Protein AF-A0A382CPE8-F1 (afdb_monomer)

pLDDT: mean 85.04, std 15.39, range [32.62, 98.0]

Foldseek 3Di:
DPDDPPDPDPDLDDPQLQVLLVVLLPDPDPVVNVVSCVPRHVSSLLVLLVCLCVVVVLDLDPDDVNVVSVVLSVVCVVCSNVDDVVVDTPSVVSSVVSNVVSVVRSVVSVVVVVVVVVVVVVVVVVDPVVVVVVVVVVVLVVQLLVLLLLLCVAEVCLLDVDPLLSQLSVQLSVCSVCVVVDPDPPPVVSVVSSCVSRVDDPVSNVVSVVSSVVVVVVQVVVCVVPVHGDSHHPSDDDD

Sequence (239 aa):
MPVKRKKKSRIYFGKKTEDAIIRYNNCDKIHIKNRIYEEHIDAAFNKLAENLIHTFKFYYFDVPLTDVKHEVVAFLLVNMHKYIPEKGKAFSYFSIVGKNWLILHNNNNYKKMKTHTAVDVLDFERSVQSEAAAKEVKEYYGDFVEQLVEFWDNNLNNYFKRKKDLKVAYSVLELFKRRGTLENFNKKALYILVREMTGSNTQHITRVVNQMKEQYFLLVDEYKEGGTIDTSNTGSIFA

Solvent-accessible surface area (backbone atoms only — not comparable to full-atom values): 13845 Å² total; per-residue (Å²): 130,87,79,79,76,78,78,79,77,88,68,70,69,48,70,70,32,43,54,34,51,53,51,37,66,74,44,88,53,63,75,58,33,53,50,43,35,68,77,45,35,46,71,30,41,52,52,48,33,50,48,53,35,63,76,71,61,65,72,43,60,101,61,59,70,71,56,55,32,50,51,46,35,51,54,50,59,76,52,48,75,74,65,55,74,90,81,47,58,55,66,62,52,54,52,52,55,51,47,52,54,47,53,53,50,25,52,52,39,44,51,49,52,53,48,52,59,47,46,66,56,37,72,77,48,69,52,74,64,52,61,53,50,53,48,51,52,52,48,53,56,46,52,53,51,51,48,52,50,48,26,44,73,64,34,46,72,69,80,32,82,48,71,72,52,36,48,46,54,52,45,53,49,50,50,66,74,44,49,92,76,59,91,64,87,48,70,68,56,52,50,48,53,43,30,69,78,53,71,55,54,71,69,59,49,51,53,53,52,48,58,54,49,58,52,49,54,55,48,52,54,43,27,72,75,66,76,50,61,86,39,62,82,76,81,74,88,80,131

Mean predicted aligned error: 15.72 Å

Structure (mmCIF, N/CA/C/O backbone):
data_AF-A0A382CPE8-F1
#
_entry.id   AF-A0A382CPE8-F1
#
loop_
_atom_site.group_PDB
_atom_site.id
_atom_site.type_symbol
_atom_site.label_atom_id
_atom_site.label_alt_id
_atom_site.label_comp_id
_atom_site.label_asym_id
_atom_site.label_entity_id
_atom_site.label_seq_id
_atom_site.pdbx_PDB_ins_code
_atom_site.Cartn_x
_atom_site.Cartn_y
_atom_site.Cartn_z
_atom_site.occupancy
_atom_site.B_iso_or_equiv
_atom_site.auth_seq_id
_atom_site.auth_comp_id
_atom_site.auth_asym_id
_atom_site.auth_atom_id
_atom_site.pdbx_PDB_model_num
ATOM 1 N N . MET A 1 1 ? 48.666 19.183 -26.078 1.00 57.84 1 MET A N 1
ATOM 2 C CA . MET A 1 1 ? 47.803 19.761 -25.018 1.00 57.84 1 MET A CA 1
ATOM 3 C C . MET A 1 1 ? 47.196 18.626 -24.201 1.00 57.84 1 MET A C 1
ATOM 5 O O . MET A 1 1 ? 46.712 17.684 -24.821 1.00 57.84 1 MET A O 1
ATOM 9 N N . PRO A 1 2 ? 47.219 18.657 -22.857 1.00 58.47 2 PRO A N 1
ATOM 10 C CA . PRO A 1 2 ? 46.585 17.612 -22.058 1.00 58.47 2 PRO A CA 1
ATOM 11 C C . PRO A 1 2 ? 45.060 17.700 -22.213 1.00 58.47 2 PRO A C 1
ATOM 13 O O . PRO A 1 2 ? 44.450 18.735 -21.945 1.00 58.47 2 PRO A O 1
ATOM 16 N N . VAL A 1 3 ? 44.433 16.620 -22.686 1.00 65.62 3 VAL A N 1
ATOM 17 C CA . VAL A 1 3 ? 42.978 16.552 -22.881 1.00 65.62 3 VAL A CA 1
ATOM 18 C C . VAL A 1 3 ? 42.294 16.580 -21.513 1.00 65.62 3 VAL A C 1
ATOM 20 O O . VAL A 1 3 ? 42.464 15.673 -20.698 1.00 65.62 3 VAL A O 1
ATOM 23 N N . LYS A 1 4 ? 41.500 17.625 -21.250 1.00 62.53 4 LYS A N 1
ATOM 24 C CA . LYS A 1 4 ? 40.727 17.773 -20.009 1.00 62.53 4 LYS A CA 1
ATOM 25 C C . LYS A 1 4 ? 39.741 16.602 -19.897 1.00 62.53 4 LYS A C 1
ATOM 27 O O . LYS A 1 4 ? 38.793 16.498 -20.676 1.00 62.53 4 LYS A O 1
ATOM 32 N N . ARG A 1 5 ? 39.982 15.690 -18.949 1.00 60.25 5 ARG A N 1
ATOM 33 C CA . ARG A 1 5 ? 39.174 14.473 -18.746 1.00 60.25 5 ARG A CA 1
ATOM 34 C C . ARG A 1 5 ? 37.713 14.874 -18.489 1.00 60.25 5 ARG A C 1
ATOM 36 O O . ARG A 1 5 ? 37.436 15.604 -17.537 1.00 60.25 5 ARG A O 1
ATOM 43 N N . LYS A 1 6 ? 36.775 14.426 -19.337 1.00 63.91 6 LYS A N 1
ATOM 44 C CA . LYS A 1 6 ? 35.334 14.696 -19.153 1.00 63.91 6 LYS A CA 1
ATOM 45 C C . LYS A 1 6 ? 34.902 14.198 -17.766 1.00 63.91 6 LYS A C 1
ATOM 47 O O . LYS A 1 6 ? 35.167 13.046 -17.420 1.00 63.91 6 LYS A O 1
ATOM 52 N N . LYS A 1 7 ? 34.248 15.058 -16.969 1.00 64.44 7 LYS A N 1
ATOM 53 C CA . LYS A 1 7 ? 33.698 14.677 -15.655 1.00 64.44 7 LYS A CA 1
ATOM 54 C C . LYS A 1 7 ? 32.754 13.486 -15.843 1.00 64.44 7 LYS A C 1
ATOM 56 O O . LYS A 1 7 ? 31.841 13.550 -16.665 1.00 64.44 7 LYS A O 1
ATOM 61 N N . LYS A 1 8 ? 32.973 12.403 -15.089 1.00 62.94 8 LYS A N 1
ATOM 62 C CA . LYS A 1 8 ? 32.050 11.262 -15.070 1.00 62.94 8 LYS A CA 1
ATOM 63 C C . LYS A 1 8 ? 30.686 11.754 -14.576 1.00 62.94 8 LYS A C 1
ATOM 65 O O . LYS A 1 8 ? 30.609 12.424 -13.546 1.00 62.94 8 LYS A O 1
ATOM 70 N N . SER A 1 9 ? 29.630 11.455 -15.331 1.00 65.00 9 SER A N 1
ATOM 71 C CA . SER A 1 9 ? 28.256 11.724 -14.901 1.00 65.00 9 SER A CA 1
ATOM 72 C C . SER A 1 9 ? 27.990 10.989 -13.587 1.00 65.00 9 SER A C 1
ATOM 74 O O . SER A 1 9 ? 28.282 9.801 -13.484 1.00 65.00 9 SER A O 1
ATOM 76 N N . ARG A 1 10 ? 27.436 11.688 -12.592 1.00 75.25 10 ARG A N 1
ATOM 77 C CA . ARG A 1 10 ? 26.990 11.090 -11.319 1.00 75.25 10 ARG A CA 1
ATOM 78 C C . ARG A 1 10 ? 25.655 10.344 -11.443 1.00 75.25 10 ARG A C 1
ATOM 80 O O . ARG A 1 10 ? 25.221 9.707 -10.491 1.00 75.25 10 ARG A O 1
ATOM 87 N N . ILE A 1 11 ? 24.990 10.451 -12.592 1.00 83.81 11 ILE A N 1
ATOM 88 C CA . ILE A 1 11 ? 23.661 9.885 -12.824 1.00 83.81 11 ILE A CA 1
ATOM 89 C C . ILE A 1 11 ? 23.817 8.417 -13.231 1.00 83.81 11 ILE A C 1
ATOM 91 O O . ILE A 1 11 ? 24.293 8.136 -14.331 1.00 83.81 11 ILE A O 1
ATOM 95 N N . TYR A 1 12 ? 23.408 7.505 -12.346 1.00 89.25 12 TYR A N 1
ATOM 96 C CA . TYR A 1 12 ? 23.442 6.053 -12.571 1.00 89.25 12 TYR A CA 1
ATOM 97 C C . TYR A 1 12 ? 22.254 5.544 -13.400 1.00 89.25 12 TYR A C 1
ATOM 99 O O . TYR A 1 12 ? 22.345 4.491 -14.019 1.00 89.25 12 TYR A O 1
ATOM 107 N N . PHE A 1 13 ? 21.155 6.302 -13.429 1.00 93.94 13 PHE A N 1
ATOM 108 C CA . PHE A 1 13 ? 19.953 5.993 -14.196 1.00 93.94 13 PHE A CA 1
ATOM 109 C C . PHE A 1 13 ? 19.519 7.254 -14.941 1.00 93.94 13 PHE A C 1
ATOM 111 O O . PHE A 1 13 ? 19.012 8.205 -14.349 1.00 93.94 13 PHE A O 1
ATOM 118 N N . GLY A 1 14 ? 19.767 7.290 -16.247 1.00 92.00 14 GLY A N 1
ATOM 119 C CA . GLY A 1 14 ? 19.484 8.457 -17.082 1.00 92.00 14 GLY A CA 1
ATOM 120 C C . GLY A 1 14 ? 18.952 8.069 -18.453 1.00 92.00 14 GLY A C 1
ATOM 121 O O . GLY A 1 14 ? 18.570 6.923 -18.676 1.00 92.00 14 GLY A O 1
ATOM 122 N N . LYS A 1 15 ? 18.986 9.017 -19.397 1.00 93.69 15 LYS A N 1
ATOM 123 C CA . LYS A 1 15 ? 18.439 8.821 -20.749 1.00 93.69 15 LYS A CA 1
ATOM 124 C C . LYS A 1 15 ? 19.018 7.592 -21.465 1.00 93.69 15 LYS A C 1
ATOM 126 O O . LYS A 1 15 ? 18.278 6.847 -22.078 1.00 93.69 15 LYS A O 1
ATOM 131 N N . LYS A 1 16 ? 20.318 7.314 -21.300 1.00 93.81 16 LYS A N 1
ATOM 132 C CA . LYS A 1 16 ? 20.958 6.120 -21.886 1.00 93.81 16 LYS A CA 1
ATOM 133 C C . LYS A 1 16 ? 20.313 4.805 -21.432 1.00 93.81 16 LYS A C 1
ATOM 135 O O . LYS A 1 16 ? 20.152 3.900 -22.243 1.00 93.81 16 LYS A O 1
ATOM 140 N N . THR A 1 17 ? 19.969 4.710 -20.149 1.00 95.75 17 THR A N 1
ATOM 141 C CA . THR A 1 17 ? 19.293 3.543 -19.571 1.00 95.75 17 THR A CA 1
ATOM 142 C C . THR A 1 17 ? 17.853 3.470 -20.065 1.00 95.75 17 THR A C 1
ATOM 144 O O . THR A 1 17 ? 17.402 2.408 -20.465 1.00 95.75 17 THR A O 1
ATOM 147 N N . GLU A 1 18 ? 17.147 4.601 -20.105 1.00 96.88 18 GLU A N 1
ATOM 148 C CA . GLU A 1 18 ? 15.781 4.682 -20.637 1.00 96.88 18 GLU A CA 1
ATOM 149 C C . GLU A 1 18 ? 15.709 4.235 -22.106 1.00 96.88 18 GLU A C 1
ATOM 151 O O . GLU A 1 18 ? 14.931 3.344 -22.441 1.00 96.88 18 GLU A O 1
ATOM 156 N N . ASP A 1 19 ? 16.596 4.751 -22.957 1.00 97.06 19 ASP A N 1
ATOM 157 C CA . ASP A 1 19 ? 16.706 4.347 -24.360 1.00 97.06 19 ASP A CA 1
ATOM 158 C C . ASP A 1 19 ? 17.093 2.859 -24.486 1.00 97.06 19 ASP A C 1
ATOM 160 O O . ASP A 1 19 ? 16.650 2.165 -25.399 1.00 97.06 19 ASP A O 1
ATOM 164 N N . ALA A 1 20 ? 17.921 2.328 -23.578 1.00 97.19 20 ALA A N 1
ATOM 165 C CA . ALA A 1 20 ? 18.245 0.901 -23.536 1.00 97.19 20 ALA A CA 1
ATOM 166 C C . ALA A 1 20 ? 17.036 0.034 -23.167 1.00 97.19 20 ALA A C 1
ATOM 168 O O . ALA A 1 20 ? 16.837 -0.994 -23.802 1.00 97.19 20 ALA A O 1
ATOM 169 N N . ILE A 1 21 ? 16.205 0.464 -22.217 1.00 97.25 21 ILE A N 1
ATOM 170 C CA . ILE A 1 21 ? 14.967 -0.232 -21.837 1.00 97.25 21 ILE A CA 1
ATOM 171 C C . ILE A 1 21 ? 13.992 -0.273 -23.017 1.00 97.25 21 ILE A C 1
ATOM 173 O O . ILE A 1 21 ? 13.426 -1.323 -23.311 1.00 97.25 21 ILE A O 1
ATOM 177 N N . ILE A 1 22 ? 13.839 0.838 -23.742 1.00 96.88 22 ILE A N 1
ATOM 178 C CA . ILE A 1 22 ? 12.990 0.895 -24.942 1.00 96.88 22 ILE A CA 1
ATOM 179 C C . ILE A 1 22 ? 13.521 -0.062 -26.015 1.00 96.88 22 ILE A C 1
ATOM 181 O O . ILE A 1 22 ? 12.765 -0.865 -26.559 1.00 96.88 22 ILE A O 1
ATOM 185 N N . ARG A 1 23 ? 14.833 -0.031 -26.284 1.00 96.38 23 ARG A N 1
ATOM 186 C CA . ARG A 1 23 ? 15.478 -0.958 -27.229 1.00 96.38 23 ARG A CA 1
ATOM 187 C C . ARG A 1 23 ? 15.328 -2.416 -26.803 1.00 96.38 23 ARG A C 1
ATOM 189 O O . ARG A 1 23 ? 15.073 -3.254 -27.657 1.00 96.38 23 ARG A O 1
ATOM 196 N N . TYR A 1 24 ? 15.468 -2.714 -25.512 1.00 96.75 24 TYR A N 1
ATOM 197 C CA . TYR A 1 24 ? 15.265 -4.055 -24.974 1.00 96.75 24 TYR A CA 1
ATOM 198 C C . TYR A 1 24 ? 13.831 -4.521 -25.228 1.00 96.75 24 TYR A C 1
ATOM 200 O O . TYR A 1 24 ? 13.634 -5.609 -25.757 1.00 96.75 24 TYR A O 1
ATOM 208 N N . ASN A 1 25 ? 12.830 -3.700 -24.899 1.00 95.19 25 ASN A N 1
ATOM 209 C CA . ASN A 1 25 ? 11.421 -4.064 -25.056 1.00 95.19 25 ASN A CA 1
ATOM 210 C C . ASN A 1 25 ? 11.031 -4.286 -26.527 1.00 95.19 25 ASN A C 1
ATOM 212 O O . ASN A 1 25 ? 10.238 -5.179 -26.803 1.00 95.19 25 ASN A O 1
ATOM 216 N N . ASN A 1 26 ? 11.642 -3.542 -27.454 1.00 94.94 26 ASN A N 1
ATOM 217 C CA . ASN A 1 26 ? 11.393 -3.642 -28.897 1.00 94.94 26 ASN A CA 1
ATOM 218 C C . ASN A 1 26 ? 12.277 -4.676 -29.624 1.00 94.94 26 ASN A C 1
ATOM 220 O O . ASN A 1 26 ? 12.263 -4.735 -30.851 1.00 94.94 26 ASN A O 1
ATOM 224 N N . CYS A 1 27 ? 13.102 -5.448 -28.910 1.00 93.50 27 CYS A N 1
ATOM 225 C CA . CYS A 1 27 ? 13.992 -6.434 -29.518 1.00 93.50 27 CYS A CA 1
ATOM 226 C C . CYS A 1 27 ? 13.434 -7.857 -29.380 1.00 93.50 27 CYS A C 1
ATOM 228 O O . CYS A 1 27 ? 13.180 -8.319 -28.272 1.00 93.50 27 CYS A O 1
ATOM 230 N N . ASP A 1 28 ? 13.327 -8.603 -30.478 1.00 92.00 28 ASP A N 1
ATOM 231 C CA . ASP A 1 28 ? 12.823 -9.988 -30.432 1.00 92.00 28 ASP A CA 1
ATOM 232 C C . ASP A 1 28 ? 13.925 -11.025 -30.178 1.00 92.00 28 ASP A C 1
ATOM 234 O O . ASP A 1 28 ? 13.686 -12.104 -29.637 1.00 92.00 28 ASP A O 1
ATOM 238 N N . LYS A 1 29 ? 15.170 -10.702 -30.542 1.00 94.56 29 LYS A N 1
ATOM 239 C CA . LYS A 1 29 ? 16.303 -11.631 -30.471 1.00 94.56 29 LYS A CA 1
ATOM 240 C C . LYS A 1 29 ? 16.860 -11.709 -29.047 1.00 94.56 29 LYS A C 1
ATOM 242 O O . LYS A 1 29 ? 17.458 -10.752 -28.558 1.00 94.56 29 LYS A O 1
ATOM 247 N N . ILE A 1 30 ? 16.755 -12.886 -28.425 1.00 92.62 30 ILE A N 1
ATOM 248 C CA . ILE A 1 30 ? 17.173 -13.141 -27.030 1.00 92.62 30 ILE A CA 1
ATOM 249 C C . ILE A 1 30 ? 18.635 -12.741 -26.772 1.00 92.62 30 ILE A C 1
ATOM 251 O O . ILE A 1 30 ? 18.919 -12.038 -25.807 1.00 92.62 30 ILE A O 1
ATOM 255 N N . HIS A 1 31 ? 19.564 -13.118 -27.656 1.00 94.56 31 HIS A N 1
ATOM 256 C CA . HIS A 1 31 ? 20.987 -12.796 -27.480 1.00 94.56 31 HIS A CA 1
ATOM 257 C C . HIS A 1 31 ? 21.260 -11.281 -27.468 1.00 94.56 31 HIS A C 1
ATOM 259 O O . HIS A 1 31 ? 22.117 -10.809 -26.725 1.00 94.56 31 HIS A O 1
ATOM 265 N N . ILE A 1 32 ? 20.510 -10.504 -28.257 1.00 94.50 32 ILE A N 1
ATOM 266 C CA . ILE A 1 32 ? 20.635 -9.041 -28.286 1.00 94.50 32 ILE A CA 1
ATOM 267 C C . ILE A 1 32 ? 20.002 -8.439 -27.029 1.00 94.50 32 ILE A C 1
ATOM 269 O O . ILE A 1 32 ? 20.592 -7.545 -26.429 1.00 94.50 32 ILE A O 1
ATOM 273 N N . LYS A 1 33 ? 18.843 -8.951 -26.593 1.00 94.50 33 LYS A N 1
ATOM 274 C CA . LYS A 1 33 ? 18.203 -8.553 -25.330 1.00 94.50 33 LYS A CA 1
ATOM 275 C C . LYS A 1 33 ? 19.146 -8.710 -24.140 1.00 94.50 33 LYS A C 1
ATOM 277 O O . LYS A 1 33 ? 19.335 -7.746 -23.401 1.00 94.50 33 LYS A O 1
ATOM 282 N N . ASN A 1 34 ? 19.774 -9.876 -23.993 1.00 94.69 34 ASN A N 1
ATOM 283 C CA . ASN A 1 34 ? 20.709 -10.141 -22.896 1.00 94.69 34 ASN A CA 1
ATOM 284 C C . ASN A 1 34 ? 21.878 -9.154 -22.918 1.00 94.69 34 ASN A C 1
ATOM 286 O O . ASN A 1 34 ? 22.156 -8.512 -21.911 1.00 94.69 34 ASN A O 1
ATOM 290 N N . ARG A 1 35 ? 22.460 -8.918 -24.099 1.00 95.94 35 ARG A N 1
ATOM 291 C CA . ARG A 1 35 ? 23.540 -7.943 -24.267 1.00 95.94 35 ARG A CA 1
ATOM 292 C C . ARG A 1 35 ? 23.122 -6.516 -23.902 1.00 95.94 35 ARG A C 1
ATOM 294 O O . ARG A 1 35 ? 23.852 -5.826 -23.198 1.00 95.94 35 ARG A O 1
ATOM 301 N N . ILE A 1 36 ? 21.943 -6.065 -24.345 1.00 96.62 36 ILE A N 1
ATOM 302 C CA . ILE A 1 36 ? 21.411 -4.738 -23.984 1.00 96.62 36 ILE A CA 1
ATOM 303 C C . ILE A 1 36 ? 21.247 -4.629 -22.466 1.00 96.62 36 ILE A C 1
ATOM 305 O O . ILE A 1 36 ? 21.571 -3.590 -21.887 1.00 96.62 36 ILE A O 1
ATOM 309 N N . TYR A 1 37 ? 20.731 -5.680 -21.829 1.00 96.31 37 TYR A N 1
ATOM 310 C CA . TYR A 1 37 ? 20.532 -5.697 -20.389 1.00 96.31 37 TYR A CA 1
ATOM 311 C C . TYR A 1 37 ? 21.865 -5.600 -19.641 1.00 96.31 37 TYR A C 1
ATOM 313 O O . TYR A 1 37 ? 22.057 -4.654 -18.876 1.00 96.31 37 TYR A O 1
ATOM 321 N N . GLU A 1 38 ? 22.794 -6.511 -19.924 1.00 95.25 38 GLU A N 1
ATOM 322 C CA . GLU A 1 38 ? 24.112 -6.588 -19.286 1.00 95.25 38 GLU A CA 1
ATOM 323 C C . GLU A 1 38 ? 24.914 -5.291 -19.459 1.00 95.25 38 GLU A C 1
ATOM 325 O O . GLU A 1 38 ? 25.471 -4.762 -18.498 1.00 95.25 38 GLU A O 1
ATOM 330 N N . GLU A 1 39 ? 24.942 -4.725 -20.670 1.00 94.56 39 GLU A N 1
ATOM 331 C CA . GLU A 1 39 ? 25.787 -3.566 -20.972 1.00 94.56 39 GLU A CA 1
ATOM 332 C C . GLU A 1 39 ? 25.181 -2.224 -20.527 1.00 94.56 39 GLU A C 1
ATOM 334 O O . GLU A 1 39 ? 25.918 -1.250 -20.322 1.00 94.56 39 GLU A O 1
ATOM 339 N N . HIS A 1 40 ? 23.849 -2.102 -20.446 1.00 95.25 40 HIS A N 1
ATOM 340 C CA . HIS A 1 40 ? 23.196 -0.787 -20.343 1.00 95.25 40 HIS A CA 1
ATOM 341 C C . HIS A 1 40 ? 22.095 -0.656 -19.286 1.00 95.25 40 HIS A C 1
ATOM 343 O O . HIS A 1 40 ? 21.721 0.479 -18.966 1.00 95.25 40 HIS A O 1
ATOM 349 N N . ILE A 1 41 ? 21.568 -1.757 -18.748 1.00 97.12 41 ILE A N 1
ATOM 350 C CA . ILE A 1 41 ? 20.430 -1.738 -17.814 1.00 97.12 41 ILE A CA 1
ATOM 351 C C . ILE A 1 41 ? 20.840 -2.256 -16.435 1.00 97.12 41 ILE A C 1
ATOM 353 O O . ILE A 1 41 ? 20.512 -1.618 -15.434 1.00 97.12 41 ILE A O 1
ATOM 357 N N . ASP A 1 42 ? 21.601 -3.349 -16.376 1.00 96.31 42 ASP A N 1
ATOM 358 C CA . ASP A 1 42 ? 21.886 -4.089 -15.146 1.00 96.31 42 ASP A CA 1
ATOM 359 C C . ASP A 1 42 ? 22.483 -3.213 -14.035 1.00 96.31 42 ASP A C 1
ATOM 361 O O . ASP A 1 42 ? 21.936 -3.124 -12.933 1.00 96.31 42 ASP A O 1
ATOM 365 N N . ALA A 1 43 ? 23.548 -2.466 -14.341 1.00 95.94 43 ALA A N 1
ATOM 366 C CA . ALA A 1 43 ? 24.192 -1.579 -13.373 1.00 95.94 43 ALA A CA 1
ATOM 367 C C . ALA A 1 43 ? 23.239 -0.491 -12.836 1.00 95.94 43 ALA A C 1
ATOM 369 O O . ALA A 1 43 ? 23.309 -0.109 -11.664 1.00 95.94 43 ALA A O 1
ATOM 370 N N . ALA A 1 44 ? 22.328 0.007 -13.679 1.00 96.69 44 ALA A N 1
ATOM 371 C CA . ALA A 1 44 ? 21.362 1.029 -13.294 1.00 96.69 44 ALA A CA 1
ATOM 372 C C . ALA A 1 44 ? 20.252 0.454 -12.404 1.00 96.69 44 ALA A C 1
ATOM 374 O O . ALA A 1 44 ? 19.862 1.097 -11.428 1.00 96.69 44 ALA A O 1
ATOM 375 N N . PHE A 1 45 ? 19.770 -0.754 -12.711 1.00 97.81 45 PHE A N 1
ATOM 376 C CA . PHE A 1 45 ? 18.756 -1.454 -11.919 1.00 97.81 45 PHE A CA 1
ATOM 377 C C . PHE A 1 45 ? 19.309 -1.882 -10.561 1.00 97.81 45 PHE A C 1
ATOM 379 O O . PHE A 1 45 ? 18.671 -1.617 -9.543 1.00 97.81 45 PHE A O 1
ATOM 386 N N . ASN A 1 46 ? 20.523 -2.434 -10.521 1.00 97.56 46 ASN A N 1
ATOM 387 C CA . ASN A 1 46 ? 21.214 -2.765 -9.276 1.00 97.56 46 ASN A CA 1
ATOM 388 C C . ASN A 1 46 ? 21.344 -1.546 -8.359 1.00 97.56 46 ASN A C 1
ATOM 390 O O . ASN A 1 46 ? 20.999 -1.613 -7.178 1.00 97.56 46 ASN A O 1
ATOM 394 N N . LYS A 1 47 ? 21.791 -0.406 -8.905 1.00 96.94 47 LYS A N 1
ATOM 395 C CA . LYS A 1 47 ? 21.948 0.816 -8.110 1.00 96.94 47 LYS A CA 1
ATOM 396 C C . LYS A 1 47 ? 20.609 1.423 -7.692 1.00 96.94 47 LYS A C 1
ATOM 398 O O . LYS A 1 47 ? 20.509 1.970 -6.596 1.00 96.94 47 LYS A O 1
ATOM 403 N N . LEU A 1 48 ? 19.576 1.315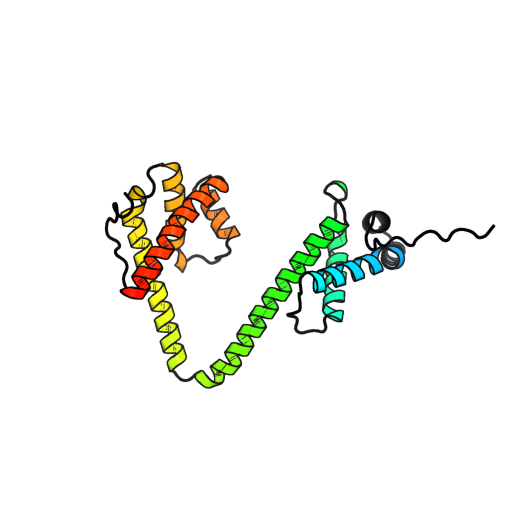 -8.530 1.00 97.00 48 LEU A N 1
ATOM 404 C CA . LEU A 1 48 ? 18.217 1.719 -8.171 1.00 97.00 48 LEU A CA 1
ATOM 405 C C . LEU A 1 48 ? 17.701 0.896 -6.984 1.00 97.00 48 LEU A C 1
ATOM 407 O O . LEU A 1 48 ? 17.265 1.484 -5.999 1.00 97.00 48 LEU A O 1
ATOM 411 N N . ALA A 1 49 ? 17.789 -0.435 -7.055 1.00 97.62 49 ALA A N 1
ATOM 412 C CA . ALA A 1 49 ? 17.342 -1.337 -5.995 1.00 97.62 49 ALA A CA 1
ATOM 413 C C . ALA A 1 49 ? 18.058 -1.054 -4.665 1.00 97.62 49 ALA A C 1
ATOM 415 O O . ALA A 1 49 ? 17.400 -0.852 -3.645 1.00 97.62 49 ALA A O 1
ATOM 416 N N . GLU A 1 50 ? 19.389 -0.936 -4.692 1.00 96.81 50 GLU A N 1
ATOM 417 C CA . GLU A 1 50 ? 20.202 -0.576 -3.523 1.00 96.81 50 GLU A CA 1
ATOM 418 C C . GLU A 1 50 ? 19.742 0.755 -2.900 1.00 96.81 50 GLU A C 1
ATOM 420 O O . GLU A 1 50 ? 19.488 0.840 -1.697 1.00 96.81 50 GLU A O 1
ATOM 425 N N . ASN A 1 51 ? 19.566 1.795 -3.723 1.00 96.44 51 ASN A N 1
ATOM 426 C CA . ASN A 1 51 ? 19.129 3.103 -3.242 1.00 96.44 51 ASN A CA 1
ATOM 427 C C . ASN A 1 51 ? 17.719 3.058 -2.645 1.00 96.44 51 ASN A C 1
ATOM 429 O O . ASN A 1 51 ? 17.479 3.708 -1.628 1.00 96.44 51 ASN A O 1
ATOM 433 N N . LEU A 1 52 ? 16.786 2.318 -3.250 1.00 95.88 52 LEU A N 1
ATOM 434 C CA . LEU A 1 52 ? 15.426 2.176 -2.728 1.00 95.88 52 LEU A CA 1
ATOM 435 C C . LEU A 1 52 ? 15.425 1.501 -1.352 1.00 95.88 52 LEU A C 1
ATOM 437 O O . LEU A 1 52 ? 14.762 1.998 -0.442 1.00 95.88 52 LEU A O 1
ATOM 441 N N . ILE A 1 53 ? 16.193 0.421 -1.184 1.00 94.75 53 ILE A N 1
ATOM 442 C CA . ILE A 1 53 ? 16.308 -0.306 0.088 1.00 94.75 53 ILE A CA 1
ATOM 443 C C . ILE A 1 53 ? 16.845 0.619 1.184 1.00 94.75 53 ILE A C 1
ATOM 445 O O . ILE A 1 53 ? 16.207 0.772 2.226 1.00 94.75 53 ILE A O 1
ATOM 449 N N . HIS A 1 54 ? 17.976 1.288 0.945 1.00 93.44 54 HIS A N 1
ATOM 450 C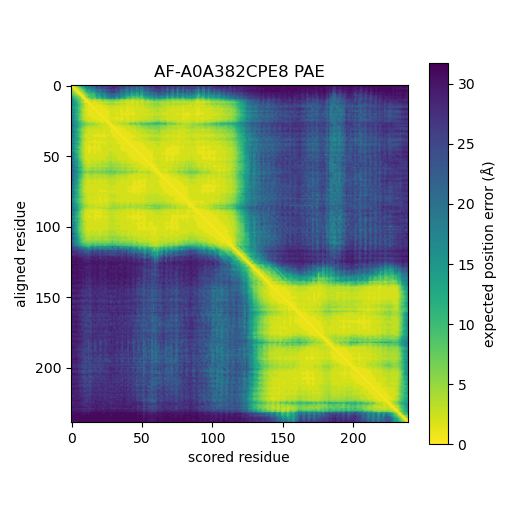 CA . HIS A 1 54 ? 18.645 2.071 1.989 1.00 93.44 54 HIS A CA 1
ATOM 451 C C . HIS A 1 54 ? 18.004 3.433 2.260 1.00 93.44 54 HIS A C 1
ATOM 453 O O . HIS A 1 54 ? 17.960 3.864 3.411 1.00 93.44 54 HIS A O 1
ATOM 459 N N . THR A 1 55 ? 17.463 4.107 1.240 1.00 92.25 55 THR A N 1
ATOM 460 C CA . THR A 1 55 ? 16.818 5.422 1.425 1.00 92.25 55 THR A CA 1
ATOM 461 C C . THR A 1 55 ? 15.562 5.303 2.283 1.00 92.25 55 THR A C 1
ATOM 463 O O . THR A 1 55 ? 15.314 6.149 3.139 1.00 92.25 55 THR A O 1
ATOM 466 N N . PHE A 1 56 ? 14.773 4.247 2.072 1.00 90.94 56 PHE A N 1
ATOM 467 C CA . PHE A 1 56 ? 13.520 4.019 2.796 1.00 90.94 56 PHE A CA 1
ATOM 468 C C . PHE A 1 56 ? 13.653 3.018 3.956 1.00 90.94 56 PHE A C 1
ATOM 470 O O . PHE A 1 56 ? 12.667 2.777 4.646 1.00 90.94 56 PHE A O 1
ATOM 477 N N . LYS A 1 57 ? 14.861 2.491 4.204 1.00 91.06 57 LYS A N 1
ATOM 478 C CA . LYS A 1 57 ? 15.202 1.574 5.307 1.00 91.06 57 LYS A CA 1
ATOM 479 C C . LYS A 1 57 ? 14.363 0.285 5.329 1.00 91.06 57 LYS A C 1
ATOM 481 O O . LYS A 1 57 ? 13.847 -0.111 6.372 1.00 91.06 57 LYS A O 1
ATOM 486 N N . PHE A 1 58 ? 14.222 -0.374 4.180 1.00 91.56 58 PHE A N 1
ATOM 487 C CA . PHE A 1 58 ? 13.508 -1.653 4.078 1.00 91.56 58 PHE A CA 1
ATOM 488 C C . PHE A 1 58 ? 14.392 -2.817 4.544 1.00 91.56 58 PHE A C 1
ATOM 490 O O . PHE A 1 58 ? 15.040 -3.471 3.731 1.00 91.56 58 PHE A O 1
ATOM 497 N N . TYR A 1 59 ? 14.452 -3.038 5.859 1.00 91.62 59 TYR A N 1
ATOM 498 C CA . TYR A 1 59 ? 15.360 -4.010 6.485 1.00 91.62 59 TYR A CA 1
ATOM 499 C C . TYR A 1 59 ? 14.664 -5.230 7.092 1.00 91.62 59 TYR A C 1
ATOM 501 O O . TYR A 1 59 ? 15.335 -6.097 7.640 1.00 91.62 59 TYR A O 1
ATOM 509 N N . TYR A 1 60 ? 13.338 -5.326 6.988 1.00 89.88 60 TYR A N 1
ATOM 510 C CA . TYR A 1 60 ? 12.596 -6.476 7.499 1.00 89.88 60 TYR A CA 1
ATOM 511 C C . TYR A 1 60 ? 12.483 -7.550 6.415 1.00 89.88 60 TYR A C 1
ATOM 513 O O . TYR A 1 60 ? 11.484 -7.632 5.700 1.00 89.88 60 TYR A O 1
ATOM 521 N N . PHE A 1 61 ? 13.538 -8.348 6.274 1.00 90.62 61 PHE A N 1
ATOM 522 C CA . PHE A 1 61 ? 13.604 -9.497 5.375 1.00 90.62 61 PHE A CA 1
ATOM 523 C C . PHE A 1 61 ? 14.280 -10.675 6.068 1.00 90.62 61 PHE A C 1
ATOM 525 O O . PHE A 1 61 ? 15.181 -10.483 6.880 1.00 90.62 61 PHE A O 1
ATOM 532 N N . ASP A 1 62 ? 13.859 -11.881 5.695 1.00 85.50 62 ASP A N 1
ATOM 533 C CA . ASP A 1 62 ? 14.376 -13.135 6.255 1.00 85.50 62 ASP A CA 1
ATOM 534 C C . ASP A 1 62 ? 15.685 -13.583 5.568 1.00 85.50 62 ASP A C 1
ATOM 536 O O . ASP A 1 62 ? 16.290 -14.583 5.943 1.00 85.50 62 ASP A O 1
ATOM 540 N N . VAL A 1 63 ? 16.123 -12.837 4.548 1.00 89.69 63 VAL A N 1
ATOM 541 C CA . VAL A 1 63 ? 17.318 -13.096 3.736 1.00 89.69 63 VAL A CA 1
ATOM 542 C C . VAL A 1 63 ? 18.255 -11.883 3.748 1.00 89.69 63 VAL A C 1
ATOM 544 O O . VAL A 1 63 ? 17.809 -10.758 4.008 1.00 89.69 63 VAL A O 1
ATOM 547 N N . PRO A 1 64 ? 19.554 -12.065 3.446 1.00 93.38 64 PRO A N 1
ATOM 548 C CA . PRO A 1 64 ? 20.498 -10.960 3.331 1.00 93.38 64 PRO A CA 1
ATOM 549 C C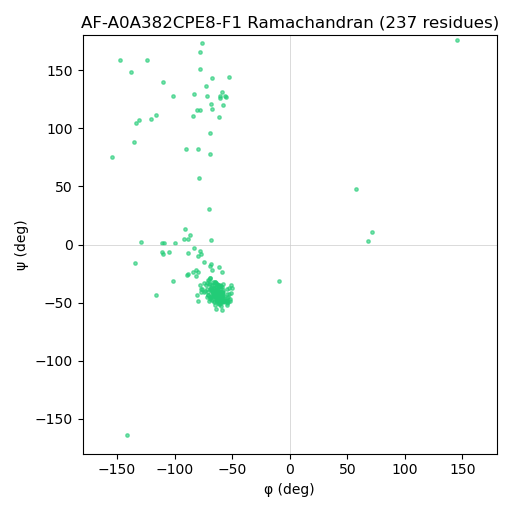 . PRO A 1 64 ? 20.016 -9.865 2.370 1.00 93.38 64 PRO A C 1
ATOM 551 O O . PRO A 1 64 ? 19.462 -10.143 1.308 1.00 93.38 64 PRO A O 1
ATOM 554 N N . LEU A 1 65 ? 20.303 -8.596 2.685 1.00 91.56 65 LEU A N 1
ATOM 555 C CA . LEU A 1 65 ? 19.904 -7.456 1.838 1.00 91.56 65 LEU A CA 1
ATOM 556 C C . LEU A 1 65 ? 20.473 -7.529 0.411 1.00 91.56 65 LEU A C 1
ATOM 558 O O . LEU A 1 65 ? 19.913 -6.934 -0.511 1.00 91.56 65 LEU A O 1
ATOM 562 N N . THR A 1 66 ? 21.578 -8.251 0.216 1.00 93.06 66 THR A N 1
ATOM 563 C CA . THR A 1 66 ? 22.126 -8.548 -1.112 1.00 93.06 66 THR A CA 1
ATOM 564 C C . THR A 1 66 ? 21.153 -9.356 -1.958 1.00 93.06 66 THR A C 1
ATOM 566 O O . THR A 1 66 ? 20.989 -9.048 -3.136 1.00 93.06 66 THR A O 1
ATOM 569 N N . ASP A 1 67 ? 20.469 -10.323 -1.356 1.00 94.38 67 ASP A N 1
ATOM 570 C CA . ASP A 1 67 ? 19.520 -11.200 -2.039 1.00 94.38 67 ASP A CA 1
ATOM 571 C C . ASP A 1 67 ? 18.213 -10.457 -2.291 1.00 94.38 67 ASP A C 1
ATOM 573 O O . ASP A 1 67 ? 17.723 -10.458 -3.417 1.00 94.38 67 ASP A O 1
ATOM 577 N N . VAL A 1 68 ? 17.748 -9.664 -1.317 1.00 94.44 68 VAL A N 1
ATOM 578 C CA . VAL A 1 68 ? 16.618 -8.735 -1.504 1.00 94.44 68 VAL A CA 1
ATOM 579 C C . VAL A 1 68 ? 16.867 -7.801 -2.691 1.00 94.44 68 VAL A C 1
ATOM 581 O O . VAL A 1 68 ? 15.981 -7.559 -3.509 1.00 94.44 68 VAL A O 1
ATOM 584 N N . LYS A 1 69 ? 18.088 -7.273 -2.829 1.00 96.81 69 LYS A N 1
ATOM 585 C CA . LYS A 1 69 ? 18.455 -6.436 -3.975 1.00 96.81 69 LYS A CA 1
ATOM 586 C C . LYS A 1 69 ? 18.327 -7.211 -5.292 1.00 96.81 69 LYS A C 1
ATOM 588 O O . LYS A 1 69 ? 17.776 -6.663 -6.245 1.00 96.81 69 LYS A O 1
ATOM 593 N N . HIS A 1 70 ? 18.805 -8.456 -5.356 1.00 96.56 70 HIS A N 1
ATOM 594 C CA . HIS A 1 70 ? 18.669 -9.296 -6.550 1.00 96.56 70 HIS A CA 1
ATOM 595 C C . HIS A 1 70 ? 17.202 -9.610 -6.872 1.00 96.56 70 HIS A C 1
ATOM 597 O O . HIS A 1 70 ? 16.809 -9.523 -8.035 1.00 96.56 70 HIS A O 1
ATOM 603 N N . GLU A 1 71 ? 16.373 -9.875 -5.862 1.00 96.62 71 GLU A N 1
ATOM 604 C CA . GLU A 1 71 ? 14.930 -10.081 -6.026 1.00 96.62 71 GLU A CA 1
ATOM 605 C C . GLU A 1 71 ? 14.241 -8.845 -6.611 1.00 96.62 71 GLU A C 1
ATOM 607 O O . GLU A 1 71 ? 13.466 -8.957 -7.563 1.00 96.62 71 GLU A O 1
ATOM 612 N N . VAL A 1 72 ? 14.566 -7.647 -6.110 1.00 97.31 72 VAL A N 1
ATOM 613 C CA . VAL A 1 72 ? 14.036 -6.391 -6.657 1.00 97.31 72 VAL A CA 1
ATOM 614 C C . VAL A 1 72 ? 14.459 -6.221 -8.114 1.00 97.31 72 VAL A C 1
ATOM 616 O O . VAL A 1 72 ? 13.624 -5.890 -8.953 1.00 97.31 72 VAL A O 1
ATOM 619 N N . VAL A 1 73 ? 15.730 -6.457 -8.447 1.00 97.69 73 VAL A N 1
ATOM 620 C CA . VAL A 1 73 ? 16.225 -6.351 -9.830 1.00 97.69 73 VAL A CA 1
ATOM 621 C C . VAL A 1 73 ? 15.492 -7.329 -10.751 1.00 97.69 73 VAL A C 1
ATOM 623 O O . VAL A 1 73 ? 14.999 -6.917 -11.804 1.00 97.69 73 VAL A O 1
ATOM 626 N N . ALA A 1 74 ? 15.340 -8.588 -10.334 1.00 97.12 74 ALA A N 1
ATOM 627 C CA . ALA A 1 74 ? 14.591 -9.597 -11.076 1.00 97.12 74 ALA A CA 1
ATOM 628 C C . ALA A 1 74 ? 13.123 -9.181 -11.273 1.00 97.12 74 ALA A C 1
ATOM 630 O O . ALA A 1 74 ? 12.591 -9.264 -12.382 1.00 97.12 74 ALA A O 1
ATOM 631 N N . PHE A 1 75 ? 12.479 -8.648 -10.231 1.00 97.69 75 PHE A N 1
ATOM 632 C CA . PHE A 1 75 ? 11.116 -8.127 -10.305 1.00 97.69 75 PHE A CA 1
ATOM 633 C C . PHE A 1 75 ? 10.981 -6.976 -11.314 1.00 97.69 75 PHE A C 1
ATOM 635 O O . PHE A 1 75 ? 10.029 -6.961 -12.105 1.00 97.69 75 PHE A O 1
ATOM 642 N N . LEU A 1 76 ? 11.922 -6.024 -11.322 1.00 97.69 76 LEU A N 1
ATOM 643 C CA . LEU A 1 76 ? 11.928 -4.922 -12.287 1.00 97.69 76 LEU A C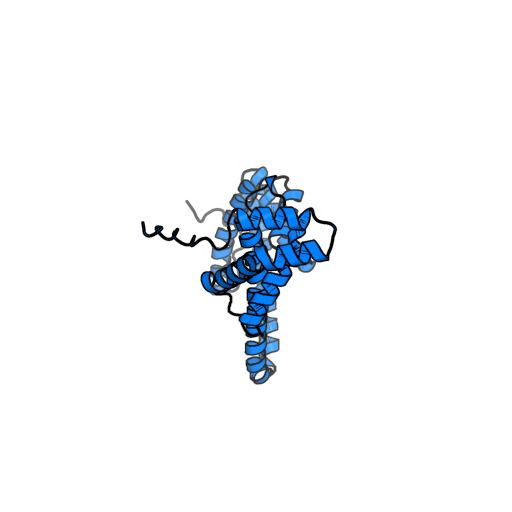A 1
ATOM 644 C C . LEU A 1 76 ? 12.121 -5.436 -13.719 1.00 97.69 76 LEU A C 1
ATOM 646 O O . LEU A 1 76 ? 11.409 -4.981 -14.613 1.00 97.69 76 LEU A O 1
ATOM 650 N N . LEU A 1 77 ? 13.025 -6.399 -13.928 1.00 95.88 77 LEU A N 1
ATOM 651 C CA . LEU A 1 77 ? 13.293 -7.011 -15.232 1.00 95.88 77 LEU A CA 1
ATOM 652 C C . LEU A 1 77 ? 12.056 -7.727 -15.789 1.00 95.88 77 LEU A C 1
ATOM 654 O O . LEU A 1 77 ? 11.636 -7.447 -16.913 1.00 95.88 77 LEU A O 1
ATOM 658 N N . VAL A 1 78 ? 11.415 -8.585 -14.990 1.00 95.25 78 VAL A N 1
ATOM 659 C CA . VAL A 1 78 ? 10.197 -9.309 -15.393 1.00 95.25 78 VAL A CA 1
ATOM 660 C C . VAL A 1 78 ? 9.078 -8.338 -15.772 1.00 95.25 78 VAL A C 1
ATOM 662 O O . VAL A 1 78 ? 8.343 -8.581 -16.726 1.00 95.25 78 VAL A O 1
ATOM 665 N N . ASN A 1 79 ? 8.958 -7.205 -15.075 1.00 95.44 79 ASN A N 1
ATOM 666 C CA . ASN A 1 79 ? 7.923 -6.201 -15.336 1.00 95.44 79 ASN A CA 1
ATOM 667 C C . ASN A 1 79 ? 8.350 -5.100 -16.319 1.00 95.44 79 ASN A C 1
ATOM 669 O O . ASN A 1 79 ? 7.581 -4.165 -16.557 1.00 95.44 79 ASN A O 1
ATOM 673 N N . MET A 1 80 ? 9.538 -5.196 -16.917 1.00 95.44 80 MET A N 1
ATOM 674 C CA . MET A 1 80 ? 10.107 -4.130 -17.743 1.00 95.44 80 MET A CA 1
ATOM 675 C C . MET A 1 80 ? 9.299 -3.860 -19.018 1.00 95.44 80 MET A C 1
ATOM 677 O O . MET A 1 80 ? 9.159 -2.709 -19.429 1.00 95.44 80 MET A O 1
ATOM 681 N N . HIS A 1 81 ? 8.679 -4.898 -19.581 1.00 95.12 81 HIS A N 1
ATOM 682 C CA . HIS A 1 81 ? 7.793 -4.811 -20.746 1.00 95.12 81 HIS A CA 1
ATOM 683 C C . HIS A 1 81 ? 6.541 -3.944 -20.511 1.00 95.12 81 HIS A C 1
ATOM 685 O O . HIS A 1 81 ? 5.927 -3.484 -21.467 1.00 95.12 81 HIS A O 1
ATOM 691 N N . LYS A 1 82 ? 6.156 -3.693 -19.251 1.00 96.12 82 LYS A N 1
ATOM 692 C CA . LYS A 1 82 ? 4.985 -2.867 -18.899 1.00 96.12 82 LYS A CA 1
ATOM 693 C C . LYS A 1 82 ? 5.260 -1.363 -18.974 1.00 96.12 82 LYS A C 1
ATOM 695 O O . LYS A 1 82 ? 4.334 -0.566 -18.836 1.00 96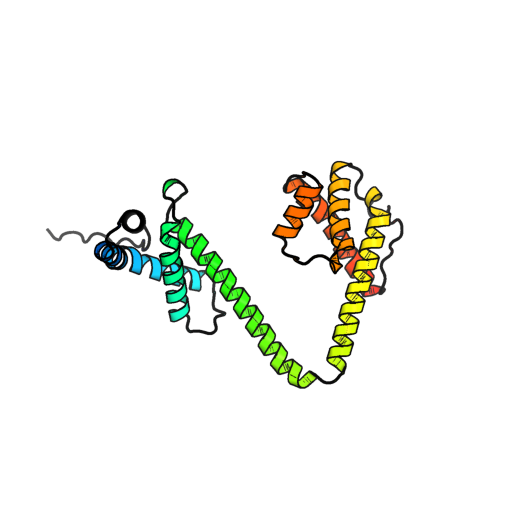.12 82 LYS A O 1
ATOM 700 N N . TYR A 1 83 ? 6.520 -0.962 -19.132 1.00 97.25 83 TYR A N 1
ATOM 701 C CA . TYR A 1 83 ? 6.894 0.444 -19.225 1.00 97.25 83 TYR A CA 1
ATOM 702 C C . TYR A 1 83 ? 6.458 1.049 -20.566 1.00 97.25 83 TYR A C 1
ATOM 704 O O . TYR A 1 83 ? 6.796 0.530 -21.627 1.00 97.25 83 TYR A O 1
ATOM 712 N N . ILE A 1 84 ? 5.745 2.179 -20.503 1.00 95.25 84 ILE A N 1
ATOM 713 C CA . ILE A 1 84 ? 5.265 2.929 -21.671 1.00 95.25 84 ILE A CA 1
ATOM 714 C C . ILE A 1 84 ? 5.941 4.311 -21.670 1.00 95.25 84 ILE A C 1
ATOM 716 O O . ILE A 1 84 ? 5.605 5.124 -20.803 1.00 95.25 84 ILE A O 1
ATOM 720 N N . PRO A 1 85 ? 6.848 4.605 -22.624 1.00 94.25 85 PRO A N 1
ATOM 721 C CA . PRO A 1 85 ? 7.639 5.844 -22.634 1.00 94.25 85 PRO A CA 1
ATOM 722 C C . PRO A 1 85 ? 6.808 7.130 -22.653 1.00 94.25 85 PRO A C 1
ATOM 724 O O . PRO A 1 85 ? 7.176 8.125 -22.035 1.00 94.25 85 PRO A O 1
ATOM 727 N N . GLU A 1 86 ? 5.652 7.103 -23.315 1.00 94.00 86 GLU A N 1
ATOM 728 C CA . GLU A 1 86 ? 4.757 8.261 -23.431 1.00 94.00 86 GLU A CA 1
ATOM 729 C C . GLU A 1 86 ? 4.122 8.675 -22.095 1.00 94.00 86 GLU A C 1
ATOM 731 O O . GLU A 1 86 ? 3.704 9.818 -21.932 1.00 94.00 86 GLU A O 1
ATOM 736 N N . LYS A 1 87 ? 4.059 7.765 -21.111 1.00 92.94 87 LYS A N 1
ATOM 737 C CA . LYS A 1 87 ? 3.415 8.018 -19.811 1.00 92.94 87 LYS A CA 1
ATOM 738 C C . LYS A 1 87 ? 4.354 8.622 -18.766 1.00 92.94 87 LYS A C 1
ATOM 740 O O . LYS A 1 87 ? 3.896 8.991 -17.685 1.00 92.94 87 LYS A O 1
ATOM 745 N N . GLY A 1 88 ? 5.652 8.720 -19.051 1.00 92.69 88 GLY A N 1
ATOM 746 C CA . GLY A 1 88 ? 6.632 9.324 -18.153 1.00 92.69 88 GLY A CA 1
ATOM 747 C C . GLY A 1 88 ? 8.000 8.652 -18.207 1.00 92.69 88 GLY A C 1
ATOM 748 O O . GLY A 1 88 ? 8.190 7.644 -18.873 1.00 92.69 88 GLY A O 1
ATOM 749 N N . LYS A 1 89 ? 8.957 9.217 -17.462 1.00 95.44 89 LYS A N 1
ATOM 750 C CA . LYS A 1 89 ? 10.355 8.755 -17.440 1.00 95.44 89 LYS A CA 1
ATOM 751 C C . LYS A 1 89 ? 10.498 7.376 -16.795 1.00 95.44 89 LYS A C 1
ATOM 753 O O . LYS A 1 89 ? 9.900 7.114 -15.745 1.00 95.44 89 LYS A O 1
ATOM 758 N N . ALA A 1 90 ? 11.399 6.555 -17.331 1.00 96.81 90 ALA A N 1
ATOM 759 C CA . ALA A 1 90 ? 11.665 5.201 -16.844 1.00 96.81 90 ALA A CA 1
ATOM 760 C C . ALA A 1 90 ? 12.111 5.208 -15.382 1.00 96.81 90 ALA A C 1
ATOM 762 O O . ALA A 1 90 ? 11.608 4.426 -14.579 1.00 96.81 90 ALA A O 1
ATOM 763 N N . PHE A 1 91 ? 12.998 6.136 -15.009 1.00 96.56 91 PHE A N 1
ATOM 764 C CA . PHE A 1 91 ? 13.467 6.257 -13.628 1.00 96.56 91 PHE A CA 1
ATOM 765 C C . PHE A 1 91 ? 12.304 6.414 -12.640 1.00 96.56 91 PHE A C 1
ATOM 767 O O . PHE A 1 91 ? 12.240 5.698 -11.642 1.00 96.56 91 PHE A O 1
ATOM 774 N N . SER A 1 92 ? 11.364 7.320 -12.926 1.00 95.94 92 SER A N 1
ATOM 775 C CA . SER A 1 92 ? 10.202 7.567 -12.069 1.00 95.94 92 SER A CA 1
ATOM 776 C C . SER A 1 92 ? 9.296 6.341 -11.993 1.00 95.94 92 SER A C 1
ATOM 778 O O . SER A 1 92 ? 8.904 5.943 -10.898 1.00 95.94 92 SER A O 1
ATOM 780 N N . TYR A 1 93 ? 9.015 5.711 -13.136 1.00 97.44 93 TYR A N 1
ATOM 781 C CA . TYR A 1 93 ? 8.194 4.504 -13.205 1.00 97.44 93 TYR A CA 1
ATOM 782 C C . TYR A 1 93 ? 8.788 3.355 -12.374 1.00 97.44 93 TYR A C 1
ATOM 784 O O . TYR A 1 93 ? 8.139 2.863 -11.450 1.00 97.44 93 TYR A O 1
ATOM 792 N N . PHE A 1 94 ? 10.042 2.972 -12.635 1.00 98.00 94 PHE A N 1
ATOM 793 C CA . PHE A 1 94 ? 10.685 1.854 -11.939 1.00 98.00 94 PHE A CA 1
ATOM 794 C C . PHE A 1 94 ? 10.972 2.160 -10.464 1.00 98.00 94 PHE A C 1
ATOM 796 O O . PHE A 1 94 ? 10.900 1.250 -9.641 1.00 98.00 94 PHE A O 1
ATOM 803 N N . SER A 1 95 ? 11.201 3.426 -10.093 1.00 97.06 95 SER A N 1
ATOM 804 C CA . SER A 1 95 ? 11.306 3.826 -8.681 1.00 97.06 95 SER A CA 1
ATOM 805 C C . SER A 1 95 ? 10.002 3.583 -7.922 1.00 97.06 95 SER A C 1
ATOM 807 O O . SER A 1 95 ? 10.028 3.057 -6.813 1.00 97.06 95 SER A O 1
ATOM 809 N N . ILE A 1 96 ? 8.854 3.941 -8.512 1.00 96.75 96 ILE A N 1
ATOM 810 C CA . ILE A 1 96 ? 7.535 3.735 -7.893 1.00 96.75 96 ILE A CA 1
ATOM 811 C C . ILE A 1 96 ? 7.224 2.240 -7.798 1.00 96.75 96 ILE A C 1
ATOM 813 O O . ILE A 1 96 ? 6.838 1.754 -6.736 1.00 96.75 96 ILE A O 1
ATOM 817 N N . VAL A 1 97 ? 7.419 1.505 -8.894 1.00 96.75 97 VAL A N 1
ATOM 818 C CA . VAL A 1 97 ? 7.126 0.068 -8.972 1.00 96.75 97 VAL A CA 1
ATOM 819 C C . VAL A 1 97 ? 8.001 -0.731 -8.000 1.00 96.75 97 VAL A C 1
ATOM 821 O O . VAL A 1 97 ? 7.467 -1.507 -7.208 1.00 96.75 97 VAL A O 1
ATOM 824 N N . GLY A 1 98 ? 9.316 -0.491 -7.984 1.00 97.69 98 GLY A N 1
ATOM 825 C CA . GLY A 1 98 ? 10.243 -1.149 -7.058 1.00 97.69 98 GLY A CA 1
ATOM 826 C C . GLY A 1 98 ? 9.971 -0.800 -5.594 1.00 97.69 98 GLY A C 1
ATOM 827 O O . GLY A 1 98 ? 9.939 -1.686 -4.742 1.00 97.69 98 GLY A O 1
ATOM 828 N N . LYS A 1 99 ? 9.684 0.475 -5.290 1.00 96.75 99 LYS A N 1
ATOM 829 C CA . LYS A 1 99 ? 9.327 0.899 -3.928 1.00 96.75 99 LYS A CA 1
ATOM 830 C C . LYS A 1 99 ? 8.058 0.206 -3.434 1.00 96.75 99 LYS A C 1
ATOM 832 O O . LYS A 1 99 ? 8.028 -0.250 -2.298 1.00 96.75 99 LYS A O 1
ATOM 837 N N . ASN A 1 100 ? 7.021 0.112 -4.265 1.00 96.38 100 ASN A N 1
ATOM 838 C CA . ASN A 1 100 ? 5.766 -0.538 -3.879 1.00 96.38 100 ASN A CA 1
ATOM 839 C C . ASN A 1 100 ? 5.961 -2.028 -3.574 1.00 96.38 100 ASN A C 1
ATOM 841 O O . ASN A 1 100 ? 5.387 -2.529 -2.608 1.00 96.38 100 ASN A O 1
ATOM 845 N N . TRP A 1 101 ? 6.795 -2.715 -4.358 1.00 97.56 101 TRP A N 1
ATOM 846 C CA . TRP A 1 101 ? 7.161 -4.104 -4.090 1.00 97.56 101 TRP A CA 1
ATOM 847 C C . TRP A 1 101 ? 7.877 -4.244 -2.741 1.00 97.56 101 TRP A C 1
ATOM 849 O O . TRP A 1 101 ? 7.476 -5.074 -1.925 1.00 97.56 101 TRP A O 1
ATOM 859 N N . LEU A 1 102 ? 8.859 -3.380 -2.463 1.00 96.62 102 LEU A N 1
ATOM 860 C CA . LEU A 1 102 ? 9.596 -3.378 -1.195 1.00 96.62 102 LEU A CA 1
ATOM 861 C C . LEU A 1 102 ? 8.692 -3.084 0.008 1.00 96.62 102 LEU A C 1
ATOM 863 O O . LEU A 1 102 ? 8.792 -3.777 1.015 1.00 96.62 102 LEU A O 1
ATOM 867 N N . ILE A 1 103 ? 7.771 -2.116 -0.099 1.00 94.19 103 ILE A N 1
ATOM 868 C CA . ILE A 1 103 ? 6.787 -1.812 0.957 1.00 94.19 103 ILE A CA 1
ATOM 869 C C . ILE A 1 103 ? 5.966 -3.055 1.298 1.00 94.19 103 ILE A C 1
ATOM 871 O O . ILE A 1 103 ? 5.792 -3.372 2.473 1.00 94.19 103 ILE A O 1
ATOM 875 N N . LEU A 1 104 ? 5.456 -3.751 0.278 1.00 94.44 104 LEU A N 1
ATOM 876 C CA . LEU A 1 104 ? 4.624 -4.935 0.468 1.00 94.44 104 LEU A CA 1
ATOM 877 C C . LEU A 1 104 ? 5.388 -6.037 1.215 1.00 94.44 104 LEU A C 1
ATOM 879 O O . LEU A 1 104 ? 4.898 -6.538 2.224 1.00 94.44 104 LEU A O 1
ATOM 883 N N . HIS A 1 105 ? 6.587 -6.384 0.746 1.00 94.31 105 HIS A N 1
ATOM 884 C CA . HIS A 1 105 ? 7.367 -7.486 1.315 1.00 94.31 105 HIS A CA 1
ATOM 885 C C . HIS A 1 105 ? 7.882 -7.153 2.714 1.00 94.31 105 HIS A C 1
ATOM 887 O O . HIS A 1 105 ? 7.691 -7.941 3.635 1.00 94.31 105 HIS A O 1
ATOM 893 N N . ASN A 1 106 ? 8.419 -5.947 2.909 1.00 92.50 106 ASN A N 1
ATOM 894 C CA . ASN A 1 106 ? 8.893 -5.485 4.209 1.00 92.50 106 ASN A CA 1
ATOM 895 C C . ASN A 1 106 ? 7.768 -5.473 5.258 1.00 92.50 106 ASN A C 1
ATOM 897 O O . ASN A 1 106 ? 7.966 -5.929 6.380 1.00 92.50 106 ASN A O 1
ATOM 901 N N . ASN A 1 107 ? 6.569 -4.990 4.910 1.00 88.38 107 ASN A N 1
ATOM 902 C CA . ASN A 1 107 ? 5.437 -4.972 5.842 1.00 88.38 107 ASN A CA 1
ATOM 903 C C . ASN A 1 107 ? 4.928 -6.383 6.164 1.00 88.38 107 ASN A C 1
ATOM 905 O O . ASN A 1 107 ? 4.588 -6.663 7.314 1.00 88.38 107 ASN A O 1
ATOM 909 N N . ASN A 1 108 ? 4.887 -7.269 5.167 1.00 88.81 108 ASN A N 1
ATOM 910 C CA . ASN A 1 108 ? 4.491 -8.661 5.364 1.00 88.81 108 ASN A CA 1
ATOM 911 C C . ASN A 1 108 ? 5.478 -9.392 6.283 1.00 88.81 108 ASN A C 1
ATOM 913 O O . ASN A 1 108 ? 5.050 -10.041 7.236 1.00 88.81 108 ASN A O 1
ATOM 917 N N . ASN A 1 109 ? 6.781 -9.241 6.047 1.00 89.12 109 ASN A N 1
ATOM 918 C CA . ASN A 1 109 ? 7.827 -9.856 6.863 1.00 89.12 109 ASN A CA 1
ATOM 919 C C . ASN A 1 109 ? 7.865 -9.262 8.272 1.00 89.12 109 ASN A C 1
ATOM 921 O O . ASN A 1 109 ? 7.920 -10.003 9.245 1.00 89.12 109 ASN A O 1
ATOM 925 N N . TYR A 1 110 ? 7.708 -7.944 8.415 1.00 87.06 110 TYR A N 1
ATOM 926 C CA . TYR A 1 110 ? 7.588 -7.313 9.730 1.00 87.06 110 TYR A CA 1
ATOM 927 C C . TYR A 1 110 ? 6.392 -7.851 10.528 1.00 87.06 110 TYR A C 1
ATOM 929 O O . TYR A 1 110 ? 6.508 -8.119 11.725 1.00 87.06 110 TYR A O 1
ATOM 937 N N . LYS A 1 111 ? 5.240 -8.050 9.871 1.00 86.38 111 LYS A N 1
ATOM 938 C CA . LYS A 1 111 ? 4.058 -8.655 10.499 1.00 86.38 111 LYS A CA 1
ATOM 939 C C . LYS A 1 111 ? 4.327 -10.103 10.917 1.00 86.38 111 LYS A C 1
ATOM 941 O O . LYS A 1 111 ? 3.969 -10.471 12.034 1.00 86.38 111 LYS A O 1
ATOM 946 N N . LYS A 1 112 ? 4.966 -10.908 10.060 1.00 82.38 112 LYS A N 1
ATOM 947 C CA . LYS A 1 112 ? 5.368 -12.286 10.388 1.00 82.38 112 LYS A CA 1
ATOM 948 C C . LYS A 1 112 ? 6.320 -12.319 11.578 1.00 82.38 112 LYS A C 1
ATOM 950 O O . LYS A 1 112 ? 6.027 -13.023 12.533 1.00 82.38 112 LYS A O 1
ATOM 955 N N . MET A 1 113 ? 7.373 -11.502 11.565 1.00 79.69 113 MET A N 1
ATOM 956 C CA . MET A 1 113 ? 8.335 -11.380 12.663 1.00 79.69 113 MET A CA 1
ATOM 957 C C . MET A 1 113 ? 7.621 -11.076 13.982 1.00 79.69 113 MET A C 1
ATOM 959 O O . MET A 1 113 ? 7.789 -11.808 14.945 1.00 79.69 113 MET A O 1
AT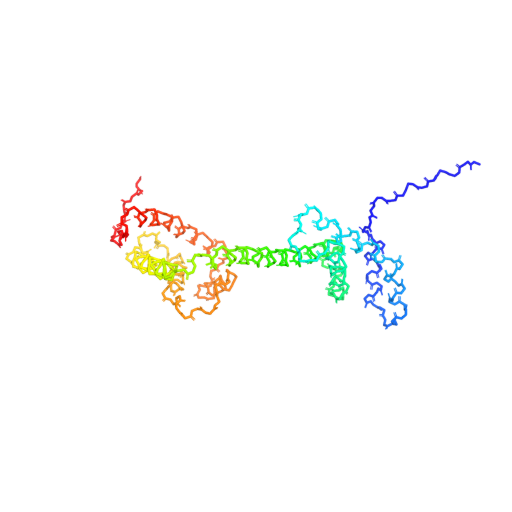OM 963 N N . LYS A 1 114 ? 6.728 -10.077 14.006 1.00 75.94 114 LYS A N 1
ATOM 964 C CA . LYS A 1 114 ? 5.920 -9.773 15.198 1.00 75.94 114 LYS A CA 1
ATOM 965 C C . LYS A 1 114 ? 5.023 -10.921 15.643 1.00 75.94 114 LYS A C 1
ATOM 967 O O . LYS A 1 114 ? 4.838 -11.098 16.838 1.00 75.94 114 LYS A O 1
ATOM 972 N N . THR A 1 115 ? 4.453 -11.668 14.702 1.00 70.00 115 THR A N 1
ATOM 973 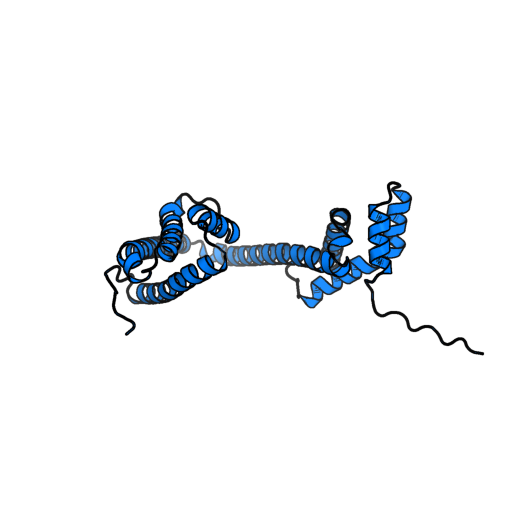C CA . THR A 1 115 ? 3.582 -12.803 15.024 1.00 70.00 115 THR A CA 1
ATOM 974 C C . THR A 1 115 ? 4.401 -13.952 15.606 1.00 70.00 115 THR A C 1
ATOM 976 O O . THR A 1 115 ? 4.009 -14.488 16.626 1.00 70.00 115 THR A O 1
ATOM 979 N N . HIS A 1 116 ? 5.563 -14.281 15.036 1.00 63.66 116 HIS A N 1
ATOM 980 C CA . HIS A 1 116 ? 6.455 -15.313 15.572 1.00 63.66 116 HIS A CA 1
ATOM 981 C C . HIS A 1 116 ? 7.036 -14.932 16.937 1.00 63.66 116 HIS A C 1
ATOM 983 O O . HIS A 1 116 ? 6.977 -15.736 17.856 1.00 63.66 116 HIS A O 1
ATOM 989 N N . THR A 1 117 ? 7.495 -13.688 17.113 1.00 55.47 117 THR A N 1
ATOM 990 C CA . THR A 1 117 ? 7.942 -13.198 18.426 1.00 55.47 117 THR A CA 1
ATOM 991 C C . THR A 1 117 ? 6.808 -13.213 19.452 1.00 55.47 117 THR A C 1
ATOM 993 O O . THR A 1 117 ? 7.045 -13.529 20.609 1.00 55.47 117 THR A O 1
ATOM 996 N N . ALA A 1 118 ? 5.571 -12.903 19.046 1.00 52.94 118 ALA A N 1
ATOM 997 C CA . ALA A 1 118 ? 4.417 -13.038 19.927 1.00 52.94 118 ALA A CA 1
ATOM 998 C C . ALA A 1 118 ? 4.097 -14.508 20.231 1.00 52.94 118 ALA A C 1
ATOM 1000 O O . ALA A 1 118 ? 3.738 -14.798 21.357 1.00 52.94 118 ALA A O 1
ATOM 1001 N N . VAL A 1 119 ? 4.248 -15.433 19.278 1.00 48.22 119 VAL A N 1
ATOM 1002 C CA . VAL A 1 119 ? 3.989 -16.870 19.483 1.00 48.22 119 VAL A CA 1
ATOM 1003 C C . VAL A 1 119 ? 5.004 -17.505 20.438 1.00 48.22 119 VAL A C 1
ATOM 1005 O O . VAL A 1 119 ? 4.579 -18.257 21.302 1.00 48.22 119 VAL A O 1
ATOM 1008 N N . ASP A 1 120 ? 6.292 -17.150 20.375 1.00 47.06 120 ASP A N 1
ATOM 1009 C CA . ASP A 1 120 ? 7.296 -17.636 21.345 1.00 47.06 120 ASP A CA 1
ATOM 1010 C C . ASP A 1 120 ? 7.003 -17.161 22.782 1.00 47.06 120 ASP A C 1
ATOM 1012 O O . ASP A 1 120 ? 7.253 -17.880 23.746 1.00 47.06 120 ASP A O 1
ATOM 1016 N N . VAL A 1 121 ? 6.443 -15.955 22.938 1.00 49.34 121 VAL A N 1
ATOM 1017 C CA . VAL A 1 121 ? 5.995 -15.428 24.241 1.00 49.34 121 VAL A CA 1
ATOM 1018 C C . VAL A 1 121 ? 4.660 -16.059 24.659 1.00 49.34 121 VAL A C 1
ATOM 1020 O O . VAL A 1 121 ? 4.470 -16.401 25.823 1.00 49.34 121 VAL A O 1
ATOM 1023 N N . LEU A 1 122 ? 3.753 -16.277 23.703 1.00 41.22 122 LEU A N 1
ATOM 1024 C CA . LEU A 1 122 ? 2.446 -16.888 23.925 1.00 41.22 122 LEU A CA 1
ATOM 1025 C C . LEU A 1 122 ? 2.542 -18.379 24.240 1.00 41.22 122 LEU A C 1
ATOM 1027 O O . LEU A 1 122 ? 1.711 -18.838 25.000 1.00 41.22 122 LEU A O 1
ATOM 1031 N N . ASP A 1 123 ? 3.517 -19.144 23.744 1.00 43.50 123 ASP A N 1
ATOM 1032 C CA . ASP A 1 123 ? 3.666 -20.562 24.119 1.00 43.50 123 ASP A CA 1
ATOM 1033 C C . ASP A 1 123 ? 4.100 -20.736 25.592 1.00 43.50 123 ASP A C 1
ATOM 1035 O O . ASP A 1 123 ? 3.866 -21.794 26.175 1.00 43.50 123 ASP A O 1
ATOM 1039 N N . PHE A 1 124 ? 4.620 -19.683 26.239 1.00 42.06 124 PHE A N 1
ATOM 1040 C CA . PHE A 1 124 ? 4.809 -19.626 27.698 1.00 42.06 124 PHE A CA 1
ATOM 1041 C C . PHE A 1 124 ? 3.541 -19.184 28.463 1.00 42.06 124 PHE A C 1
ATOM 1043 O O . PHE A 1 124 ? 3.384 -19.529 29.633 1.00 42.06 124 PHE A O 1
ATOM 1050 N N . GLU A 1 125 ? 2.621 -18.461 27.811 1.00 42.03 125 GLU A N 1
ATOM 1051 C CA . GLU A 1 125 ? 1.377 -17.908 28.386 1.00 42.03 125 GLU A CA 1
ATOM 1052 C C . GLU A 1 125 ? 0.084 -18.594 27.911 1.00 42.03 125 GLU A C 1
ATOM 1054 O O . GLU A 1 125 ? -1.001 -18.245 28.378 1.00 42.03 125 GLU A O 1
ATOM 1059 N N . ARG A 1 126 ? 0.164 -19.622 27.054 1.00 41.12 126 ARG A N 1
ATOM 1060 C CA . ARG A 1 126 ? -0.956 -20.441 26.544 1.00 41.12 126 ARG A CA 1
ATOM 1061 C C . ARG A 1 126 ? -1.563 -21.342 27.627 1.00 41.12 126 ARG A C 1
ATOM 1063 O O . ARG A 1 126 ? -2.058 -22.431 27.359 1.00 41.12 126 ARG A O 1
ATOM 1070 N N . SER A 1 127 ? -1.519 -20.893 28.876 1.00 45.44 127 SER A N 1
ATOM 1071 C CA . SER A 1 127 ? -2.457 -21.299 29.901 1.00 45.44 127 SER A CA 1
ATOM 1072 C C . SER A 1 127 ? -3.796 -20.627 29.576 1.00 45.44 127 SER A C 1
ATOM 1074 O O . SER A 1 127 ? -3.835 -19.462 29.195 1.00 45.44 127 SER A O 1
ATOM 1076 N N . VAL A 1 128 ? -4.881 -21.386 29.688 1.00 51.69 128 VAL A N 1
ATOM 1077 C CA . VAL A 1 128 ? -6.325 -21.059 29.707 1.00 51.69 128 VAL A CA 1
ATOM 1078 C C . VAL A 1 128 ? -6.756 -19.570 29.805 1.00 51.69 128 VAL A C 1
ATOM 1080 O O . VAL A 1 128 ? -7.780 -19.193 29.239 1.00 51.69 128 VAL A O 1
ATOM 1083 N N . GLN A 1 129 ? -5.993 -18.704 30.472 1.00 51.59 129 GLN A N 1
ATOM 1084 C CA . GLN A 1 129 ? -6.194 -17.254 30.559 1.00 51.59 129 GLN A CA 1
ATOM 1085 C C . GLN A 1 129 ? -6.172 -16.523 29.202 1.00 51.59 129 GLN A C 1
ATOM 1087 O O . GLN A 1 129 ? -6.950 -15.590 29.016 1.00 51.59 129 GLN A O 1
ATOM 1092 N N . SER A 1 130 ? -5.347 -16.938 28.232 1.00 50.69 130 SER A N 1
ATOM 1093 C CA . SER A 1 130 ? -5.241 -16.226 26.944 1.00 50.69 130 SER A CA 1
ATOM 1094 C C . SER A 1 130 ? -6.472 -16.419 26.044 1.00 50.69 130 SER A C 1
ATOM 1096 O O . SER A 1 130 ? -6.836 -15.510 25.298 1.00 50.69 130 SER A O 1
ATOM 1098 N N . GLU A 1 131 ? -7.125 -17.583 26.100 1.00 53.97 131 GLU A N 1
ATOM 1099 C CA . GLU A 1 131 ? -8.346 -17.855 25.327 1.00 53.97 131 GLU A CA 1
ATOM 1100 C C . GLU A 1 131 ? -9.562 -17.156 25.940 1.00 53.97 131 GLU A C 1
ATOM 1102 O O . GLU A 1 131 ? -10.382 -16.603 25.204 1.00 53.97 131 GLU A O 1
ATOM 1107 N N . ALA A 1 132 ? -9.643 -17.108 27.274 1.00 56.22 132 ALA A N 1
ATOM 1108 C CA . ALA A 1 132 ? -10.651 -16.332 27.992 1.00 56.22 132 ALA A CA 1
ATOM 1109 C C . ALA A 1 132 ? -10.504 -14.828 27.704 1.00 56.22 132 ALA A C 1
ATOM 1111 O O . ALA A 1 132 ? -11.473 -14.196 27.294 1.00 56.22 132 ALA A O 1
ATOM 1112 N N . ALA A 1 133 ? -9.284 -14.286 27.777 1.00 57.41 133 ALA A N 1
ATOM 1113 C CA . ALA A 1 133 ? -9.008 -12.886 27.458 1.00 57.41 133 ALA A CA 1
ATOM 1114 C C . ALA A 1 133 ? -9.281 -12.553 25.980 1.00 57.41 133 ALA A C 1
ATOM 1116 O O . ALA A 1 133 ? -9.844 -11.509 25.667 1.00 57.41 133 ALA A O 1
ATOM 1117 N N . ALA A 1 134 ? -8.935 -13.438 25.038 1.00 58.38 134 ALA A N 1
ATOM 1118 C CA . ALA A 1 134 ? -9.246 -13.228 23.621 1.00 58.38 134 ALA A CA 1
ATOM 1119 C C . ALA A 1 134 ? -10.760 -13.244 23.345 1.00 58.38 134 ALA A C 1
ATOM 1121 O O . ALA A 1 134 ? -11.239 -12.505 22.479 1.00 58.38 134 ALA A O 1
ATOM 1122 N N . LYS A 1 135 ? -11.512 -14.075 24.075 1.00 59.97 135 LYS A N 1
ATOM 1123 C CA . LYS A 1 135 ? -12.972 -14.131 24.005 1.00 59.97 135 LYS A CA 1
ATOM 1124 C C . LYS A 1 135 ? -13.605 -12.873 24.602 1.00 59.97 135 LYS A C 1
ATOM 1126 O O . LYS A 1 135 ? -14.411 -12.254 23.918 1.00 59.97 135 LYS A O 1
ATOM 1131 N N . GLU A 1 136 ? -13.160 -12.444 25.781 1.00 61.72 136 GLU A N 1
ATOM 1132 C CA . GLU A 1 136 ? -13.591 -11.197 26.429 1.00 61.72 136 GLU A CA 1
ATOM 1133 C C . GLU A 1 136 ? -13.308 -9.976 25.554 1.00 61.72 136 GLU A C 1
ATOM 1135 O O . GLU A 1 136 ? -14.182 -9.145 25.347 1.00 61.72 136 GLU A O 1
ATOM 1140 N N . VAL A 1 137 ? -12.120 -9.891 24.950 1.00 64.81 137 VAL A N 1
ATOM 1141 C CA . VAL A 1 137 ? -11.764 -8.791 24.045 1.00 64.81 137 VAL A CA 1
ATOM 1142 C C . VAL A 1 137 ? -12.649 -8.795 22.795 1.00 64.81 137 VAL A C 1
ATOM 1144 O O . VAL A 1 137 ? -13.088 -7.739 22.340 1.00 64.81 137 VAL A O 1
ATOM 1147 N N . LYS A 1 138 ? -12.941 -9.968 22.223 1.00 67.88 138 LYS A N 1
ATOM 1148 C CA . LYS A 1 138 ? -13.830 -10.084 21.058 1.00 67.88 138 LYS A CA 1
ATOM 1149 C C . LYS A 1 138 ? -15.273 -9.708 21.401 1.00 67.88 138 LYS A C 1
ATOM 1151 O O . LYS A 1 138 ? -15.920 -9.059 20.582 1.00 67.88 138 LYS A O 1
ATOM 1156 N N . GLU A 1 139 ? -15.761 -10.116 22.567 1.00 71.56 139 GLU A N 1
ATOM 1157 C CA . GLU A 1 139 ? -17.090 -9.765 23.078 1.00 71.56 139 GLU A CA 1
ATOM 1158 C C . GLU A 1 139 ? -17.180 -8.260 23.370 1.00 71.56 139 GLU A C 1
ATOM 1160 O O . GLU A 1 139 ? -18.097 -7.616 22.872 1.00 71.56 139 GLU A O 1
ATOM 1165 N N . TYR A 1 140 ? -16.164 -7.675 24.012 1.00 74.06 140 TYR A N 1
ATOM 1166 C CA . TYR A 1 140 ? -16.039 -6.236 24.275 1.00 74.06 140 TYR A CA 1
ATOM 1167 C C . TYR A 1 140 ? -16.081 -5.394 22.990 1.00 74.06 140 TYR A C 1
ATOM 1169 O O . TYR A 1 140 ? -16.850 -4.443 22.871 1.00 74.06 140 TYR A O 1
ATOM 1177 N N . TYR A 1 141 ? -15.299 -5.759 21.967 1.00 75.31 141 TYR A N 1
ATOM 1178 C CA . TYR A 1 141 ? -15.364 -5.064 20.675 1.00 75.31 141 TYR A CA 1
ATOM 1179 C C . TYR A 1 141 ? -16.675 -5.329 19.922 1.00 75.31 141 TYR A C 1
ATOM 1181 O O . TYR A 1 141 ? -17.090 -4.495 19.118 1.00 75.31 141 TYR A O 1
ATOM 1189 N N . GLY A 1 142 ? -17.306 -6.486 20.132 1.00 83.81 142 GLY A N 1
ATOM 1190 C CA . GLY A 1 142 ? -18.601 -6.821 19.547 1.00 83.81 142 GLY A CA 1
ATOM 1191 C C . GLY A 1 142 ? -19.705 -5.909 20.068 1.00 83.81 142 GLY A C 1
ATOM 1192 O O . GLY A 1 142 ? -20.379 -5.268 19.263 1.00 83.81 142 GLY A O 1
ATOM 1193 N N . ASP A 1 143 ? -19.806 -5.811 21.391 1.00 87.25 143 ASP A N 1
ATOM 1194 C CA . ASP A 1 143 ? -20.772 -4.985 22.116 1.00 87.25 143 ASP A CA 1
ATOM 1195 C C . ASP A 1 143 ? -20.599 -3.493 21.791 1.00 87.25 143 ASP A C 1
ATOM 1197 O O . ASP A 1 143 ? -21.545 -2.837 21.357 1.00 87.25 143 ASP A O 1
ATOM 1201 N N . PHE A 1 144 ? -19.362 -2.981 21.816 1.00 88.31 144 PHE A N 1
ATOM 1202 C CA . PHE A 1 144 ? -19.079 -1.611 21.375 1.00 88.31 144 PHE A CA 1
ATOM 1203 C C . PHE A 1 144 ? -19.607 -1.317 19.963 1.00 88.31 144 PHE A C 1
ATOM 1205 O O . PHE A 1 144 ? -20.191 -0.265 19.707 1.00 88.31 144 PHE A O 1
ATOM 1212 N N . VAL A 1 145 ? -19.387 -2.229 19.008 1.00 89.56 145 VAL A N 1
ATOM 1213 C CA . VAL A 1 145 ? -19.821 -2.011 17.621 1.00 89.56 145 VAL A CA 1
ATOM 1214 C C . VAL A 1 145 ? -21.345 -2.078 17.495 1.00 89.56 145 VAL A C 1
ATOM 1216 O O . VAL A 1 145 ? -21.900 -1.394 16.636 1.00 89.56 145 VAL A O 1
ATOM 1219 N N . GLU A 1 146 ? -22.030 -2.868 18.318 1.00 91.69 146 GLU A N 1
ATOM 1220 C CA . GLU A 1 146 ? -23.497 -2.888 18.369 1.00 91.69 146 GLU A CA 1
ATOM 1221 C C . GLU A 1 146 ? -24.048 -1.560 18.883 1.00 91.69 146 GLU A C 1
ATOM 1223 O O . GLU A 1 146 ? -24.859 -0.939 18.194 1.00 91.69 146 GLU A O 1
ATOM 1228 N N . GLN A 1 147 ? -23.505 -1.058 19.991 1.00 91.62 147 GLN A N 1
ATOM 1229 C CA . GLN A 1 147 ? -23.879 0.241 20.552 1.00 91.62 147 GLN A CA 1
ATOM 1230 C C . GLN A 1 147 ? -23.534 1.401 19.606 1.00 91.62 147 GLN A C 1
ATOM 1232 O O . GLN A 1 147 ? -24.316 2.334 19.442 1.00 91.62 147 GLN A O 1
ATOM 1237 N N . LEU A 1 148 ? -22.408 1.324 18.887 1.00 91.25 148 LEU A N 1
ATOM 1238 C CA . LEU A 1 148 ? -22.045 2.292 17.848 1.00 91.25 148 LEU A CA 1
ATOM 1239 C C . LEU A 1 148 ? -23.066 2.313 16.700 1.00 91.25 148 LEU A C 1
ATOM 1241 O O . LEU A 1 148 ? -23.401 3.382 16.186 1.00 91.25 148 LEU A O 1
ATOM 1245 N N . VAL A 1 149 ? -23.534 1.144 16.256 1.00 93.56 149 VAL A N 1
ATOM 1246 C CA . VAL A 1 149 ? -24.556 1.043 15.202 1.00 93.56 149 VAL A CA 1
ATOM 1247 C C . VAL A 1 149 ? -25.875 1.638 15.687 1.00 93.56 149 VAL A C 1
ATOM 1249 O O . VAL A 1 149 ? -26.476 2.422 14.953 1.00 93.56 149 VAL A O 1
ATOM 1252 N N . GLU A 1 150 ? -26.285 1.320 16.914 1.00 93.75 150 GLU A N 1
ATOM 1253 C CA . GLU A 1 150 ? -27.500 1.851 17.534 1.00 93.75 150 GLU A CA 1
ATOM 1254 C C . GLU A 1 150 ? -27.443 3.377 17.693 1.00 93.75 150 GLU A C 1
ATOM 1256 O O . GLU A 1 150 ? -28.362 4.079 17.268 1.00 93.75 150 GLU A O 1
ATOM 1261 N N . PHE A 1 151 ? -26.326 3.911 18.198 1.00 93.69 151 PHE A N 1
ATOM 1262 C CA . PHE A 1 151 ? -26.081 5.350 18.283 1.00 93.69 151 PHE A CA 1
ATOM 1263 C C . PHE A 1 151 ? -26.294 6.034 16.930 1.00 93.69 151 PHE A C 1
ATOM 1265 O O . PHE A 1 151 ? -26.993 7.047 16.837 1.00 93.69 151 PHE A O 1
ATOM 1272 N N . TRP A 1 152 ? -25.710 5.484 15.860 1.00 94.25 152 TRP A N 1
ATOM 1273 C CA . TRP A 1 152 ? -25.850 6.064 14.528 1.00 94.25 152 TRP A CA 1
ATOM 1274 C C . TRP A 1 152 ? -27.265 5.931 13.977 1.00 94.25 152 TRP A C 1
ATOM 1276 O O . TRP A 1 152 ? -27.721 6.882 13.350 1.00 94.25 152 TRP A O 1
ATOM 1286 N N . ASP A 1 153 ? -27.969 4.823 14.210 1.00 92.31 153 ASP A N 1
ATOM 1287 C CA . ASP A 1 153 ? -29.375 4.676 13.812 1.00 92.31 153 ASP A CA 1
ATOM 1288 C C . ASP A 1 153 ? -30.262 5.750 14.461 1.00 92.31 153 ASP A C 1
ATOM 1290 O O . ASP A 1 153 ? -31.079 6.371 13.773 1.00 92.31 153 ASP A O 1
ATOM 1294 N N . ASN A 1 154 ? -30.036 6.041 15.745 1.00 91.62 154 ASN A N 1
ATOM 1295 C CA . ASN A 1 154 ? -30.793 7.044 16.494 1.00 91.62 154 ASN A CA 1
ATOM 1296 C C . ASN A 1 154 ? -30.434 8.482 16.086 1.00 91.62 154 ASN A C 1
ATOM 1298 O O . ASN A 1 154 ? -31.304 9.354 16.035 1.00 91.62 154 ASN A O 1
ATOM 1302 N N . ASN A 1 155 ? -29.166 8.742 15.748 1.00 91.50 155 ASN A N 1
ATOM 1303 C CA . ASN A 1 155 ? -28.648 10.105 15.626 1.00 91.50 155 ASN A CA 1
ATOM 1304 C C . ASN A 1 155 ? -28.309 10.559 14.194 1.00 91.50 155 ASN A C 1
ATOM 1306 O O . ASN A 1 155 ? -28.034 11.742 13.981 1.00 91.50 155 ASN A O 1
ATOM 1310 N N . LEU A 1 156 ? -28.361 9.693 13.174 1.00 91.31 156 LEU A N 1
ATOM 1311 C CA . LEU A 1 156 ? -27.907 10.021 11.807 1.00 91.31 156 LEU A CA 1
ATOM 1312 C C . LEU A 1 156 ? -28.541 11.302 11.239 1.00 91.31 156 LEU A C 1
ATOM 1314 O O . LEU A 1 156 ? -27.857 12.141 10.650 1.00 91.31 156 LEU A O 1
ATOM 1318 N N . ASN A 1 157 ? -29.848 11.474 11.459 1.00 91.06 157 ASN A N 1
ATOM 1319 C CA . ASN A 1 157 ? -30.622 12.629 10.992 1.00 91.06 157 ASN A CA 1
ATOM 1320 C C . ASN A 1 157 ? -30.357 13.914 11.797 1.00 91.06 157 ASN A C 1
ATOM 1322 O O . ASN A 1 157 ? -30.696 15.017 11.350 1.00 91.06 157 ASN A O 1
ATOM 1326 N N . ASN A 1 158 ? -29.730 13.807 12.967 1.00 89.81 158 ASN A N 1
ATOM 1327 C CA . ASN A 1 158 ? -29.290 14.960 13.746 1.00 89.81 158 ASN A CA 1
ATOM 1328 C C . ASN A 1 158 ? -27.984 15.512 13.194 1.00 89.81 158 ASN A C 1
ATOM 1330 O O . ASN A 1 158 ? -27.907 16.704 12.899 1.00 89.81 158 ASN A O 1
ATOM 1334 N N . TYR A 1 159 ? -27.014 14.628 12.963 1.00 89.56 159 TYR A N 1
ATOM 1335 C CA . TYR A 1 159 ? -25.679 14.990 12.487 1.00 89.56 159 TYR A CA 1
ATOM 1336 C C . TYR A 1 159 ? -25.648 15.376 11.005 1.00 89.56 159 TYR A C 1
ATOM 1338 O O . TYR A 1 159 ? -24.881 16.255 10.604 1.00 89.56 159 TYR A O 1
ATOM 1346 N N . PHE A 1 160 ? -26.496 14.762 10.176 1.00 93.56 160 PHE A N 1
ATOM 1347 C CA . PHE A 1 160 ? -26.525 15.008 8.737 1.00 93.56 160 PHE A CA 1
ATOM 1348 C C . PHE A 1 160 ? -27.897 15.522 8.297 1.00 93.56 160 PHE A C 1
ATOM 1350 O O . PHE A 1 160 ? -28.870 14.783 8.219 1.00 93.56 160 PHE A O 1
ATOM 1357 N N . LYS A 1 161 ? -27.982 16.811 7.945 1.00 91.50 161 LYS A N 1
ATOM 1358 C CA . LYS A 1 161 ? -29.233 17.425 7.449 1.00 91.50 161 LYS A CA 1
ATOM 1359 C C . LYS A 1 161 ? -29.398 17.330 5.933 1.00 91.50 161 LYS A C 1
ATOM 1361 O O . LYS A 1 161 ? -30.506 17.358 5.402 1.00 91.50 161 LYS A O 1
ATOM 1366 N N . ARG A 1 162 ? -28.288 17.245 5.195 1.00 93.75 162 ARG A N 1
ATOM 1367 C CA . ARG A 1 162 ? -28.306 17.207 3.727 1.00 93.75 162 ARG A CA 1
ATOM 1368 C C . ARG A 1 162 ? -28.570 15.784 3.249 1.00 93.75 162 ARG A C 1
ATOM 1370 O O . ARG A 1 162 ? -27.826 14.873 3.592 1.00 93.75 162 ARG A O 1
ATOM 1377 N N . LYS A 1 163 ? -29.545 15.608 2.349 1.00 93.50 163 LYS A N 1
ATOM 1378 C CA . LYS A 1 163 ? -29.886 14.298 1.750 1.00 93.50 163 LYS A CA 1
ATOM 1379 C C . LYS A 1 163 ? -28.683 13.571 1.134 1.00 93.50 163 LYS A C 1
ATOM 1381 O O . LYS A 1 163 ? -28.588 12.352 1.220 1.00 93.50 163 LYS A O 1
ATOM 1386 N N . LYS A 1 164 ? -27.762 14.316 0.510 1.00 92.62 164 LYS A N 1
ATOM 1387 C CA . LYS A 1 164 ? -26.537 13.742 -0.070 1.00 92.62 164 LYS A CA 1
ATOM 1388 C C . LYS A 1 164 ? -25.609 13.177 1.010 1.00 92.62 164 LYS A C 1
ATOM 1390 O O . LYS A 1 164 ? -25.087 12.083 0.825 1.00 92.62 164 LYS A O 1
ATOM 1395 N N . ASP A 1 165 ? -25.442 13.898 2.113 1.00 94.62 165 ASP A N 1
ATOM 1396 C CA . ASP A 1 165 ? -24.593 13.502 3.239 1.00 94.62 165 ASP A CA 1
ATOM 1397 C C . ASP A 1 165 ? -25.195 12.288 3.955 1.00 94.62 165 ASP A C 1
ATOM 1399 O O . ASP A 1 165 ? -24.505 11.292 4.157 1.00 94.62 165 ASP A O 1
ATOM 1403 N N . LEU A 1 166 ? -26.509 12.332 4.216 1.00 95.62 166 LEU A N 1
ATOM 1404 C CA . LEU A 1 166 ? -27.288 11.221 4.770 1.00 95.62 166 LEU A CA 1
ATOM 1405 C C . LEU A 1 166 ? -27.086 9.941 3.962 1.00 95.62 166 LEU A C 1
ATOM 1407 O O . LEU A 1 166 ? -26.807 8.897 4.534 1.00 95.62 166 LEU A O 1
ATOM 1411 N N . LYS A 1 167 ? -27.159 10.013 2.627 1.00 96.00 167 LYS A N 1
ATOM 1412 C CA . LYS A 1 167 ? -26.962 8.838 1.766 1.00 96.00 167 LYS A CA 1
ATOM 1413 C C . LYS A 1 167 ? -25.589 8.187 1.979 1.00 96.00 167 LYS A C 1
ATOM 1415 O O . LYS A 1 167 ? -25.489 6.964 1.975 1.00 96.00 167 LYS A O 1
ATOM 1420 N N . VAL A 1 168 ? -24.538 8.991 2.163 1.00 96.31 168 VAL A N 1
ATOM 1421 C CA . VAL A 1 168 ? -23.185 8.487 2.456 1.00 96.31 168 VAL A CA 1
ATOM 1422 C C . VAL A 1 168 ? -23.123 7.895 3.857 1.00 96.31 168 VAL A C 1
ATOM 1424 O O . VAL A 1 168 ? -22.676 6.760 3.996 1.00 96.31 168 VAL A O 1
ATOM 1427 N N . ALA A 1 169 ? -23.617 8.602 4.868 1.00 96.12 169 ALA A N 1
ATOM 1428 C CA . ALA A 1 169 ? -23.616 8.115 6.243 1.00 96.12 169 ALA A CA 1
ATOM 1429 C C . ALA A 1 169 ? -24.409 6.800 6.393 1.00 96.12 169 ALA A C 1
ATOM 1431 O O . ALA A 1 169 ? -23.890 5.841 6.958 1.00 96.12 169 ALA A O 1
ATOM 1432 N N . TYR A 1 170 ? -25.589 6.689 5.771 1.00 96.06 170 TYR A N 1
ATOM 1433 C CA . TYR A 1 170 ? -26.360 5.443 5.720 1.00 96.06 170 TYR A CA 1
ATOM 1434 C C . TYR A 1 170 ? -25.600 4.309 5.030 1.00 96.06 170 TYR A C 1
ATOM 1436 O O . TYR A 1 170 ? -25.604 3.187 5.521 1.00 96.06 170 TYR A O 1
ATOM 1444 N N . SER A 1 171 ? -24.910 4.583 3.919 1.00 95.19 171 SER A N 1
ATOM 1445 C CA . SER A 1 171 ? -24.126 3.548 3.232 1.00 95.19 171 SER A CA 1
ATOM 1446 C C . SER A 1 171 ? -22.948 3.037 4.069 1.00 95.19 171 SER A C 1
ATOM 1448 O O . SER A 1 171 ? -22.600 1.864 3.988 1.00 95.19 171 SER A O 1
ATOM 1450 N N . VAL A 1 172 ? -22.345 3.902 4.891 1.00 94.94 172 VAL A N 1
ATOM 1451 C CA . VAL A 1 172 ? -21.282 3.520 5.828 1.00 94.94 172 VAL A CA 1
ATOM 1452 C C . VAL A 1 172 ? -21.868 2.701 6.975 1.00 94.94 172 VAL A C 1
ATOM 1454 O O . VAL A 1 172 ? -21.323 1.648 7.299 1.00 94.94 172 VAL A O 1
ATOM 1457 N N . LEU A 1 173 ? -22.996 3.133 7.543 1.00 95.00 173 LEU A N 1
ATOM 1458 C CA . LEU A 1 173 ? -23.700 2.402 8.595 1.00 95.00 173 LEU A CA 1
ATOM 1459 C C . LEU A 1 173 ? -24.125 1.001 8.132 1.00 95.00 173 LEU A C 1
ATOM 1461 O O . LEU A 1 173 ? -23.945 0.028 8.859 1.00 95.00 173 LEU A O 1
ATOM 1465 N N . GLU A 1 174 ? -24.602 0.872 6.896 1.00 92.31 174 GLU A N 1
ATOM 1466 C CA . GLU A 1 174 ? -24.977 -0.419 6.314 1.00 92.31 174 GLU A CA 1
ATOM 1467 C C . GLU A 1 174 ? -23.793 -1.399 6.254 1.00 92.31 174 GLU A C 1
ATOM 1469 O O . GLU A 1 174 ? -23.960 -2.593 6.506 1.00 92.31 174 GLU A O 1
ATOM 1474 N N . LEU A 1 175 ? -22.572 -0.912 5.996 1.00 91.38 175 LEU A N 1
ATOM 1475 C CA . LEU A 1 175 ? -21.370 -1.752 6.054 1.00 91.38 175 LEU A CA 1
ATOM 1476 C C . LEU A 1 175 ? -21.080 -2.247 7.478 1.00 91.38 175 LEU A C 1
ATOM 1478 O O . LEU A 1 175 ? -20.681 -3.398 7.645 1.00 91.38 175 LEU A O 1
ATOM 1482 N N . PHE A 1 176 ? -21.315 -1.422 8.504 1.00 90.69 176 PHE A N 1
ATOM 1483 C CA . PHE A 1 176 ? -21.182 -1.839 9.905 1.00 90.69 176 PHE A CA 1
ATOM 1484 C C . PHE A 1 176 ? -22.250 -2.861 10.317 1.00 90.69 176 PHE A C 1
ATOM 1486 O O . PHE A 1 176 ? -21.933 -3.823 11.024 1.00 90.69 176 PHE A O 1
ATOM 1493 N N . LYS A 1 177 ? -23.489 -2.714 9.829 1.00 90.31 177 LYS A N 1
ATOM 1494 C CA . LYS A 1 177 ? -24.570 -3.692 10.044 1.00 90.31 177 LYS A CA 1
ATOM 1495 C C . LYS A 1 177 ? -24.258 -5.038 9.393 1.00 90.31 177 LYS A C 1
ATOM 1497 O O . LYS A 1 177 ? -24.461 -6.086 9.995 1.00 90.31 177 LYS A O 1
ATOM 1502 N N . ARG A 1 178 ? -23.681 -5.023 8.188 1.00 88.19 178 ARG A N 1
ATOM 1503 C CA . ARG A 1 178 ? -23.314 -6.234 7.434 1.00 88.19 178 ARG A CA 1
ATOM 1504 C C . ARG A 1 178 ? -21.934 -6.793 7.768 1.00 88.19 178 ARG A C 1
ATOM 1506 O O . ARG A 1 178 ? -21.496 -7.727 7.095 1.00 88.19 178 ARG A O 1
ATOM 1513 N N . ARG A 1 179 ? -21.250 -6.282 8.800 1.00 83.44 179 ARG A N 1
ATOM 1514 C CA . ARG A 1 179 ? -19.854 -6.637 9.127 1.00 83.44 179 ARG A CA 1
ATOM 1515 C C . ARG A 1 179 ? -19.589 -8.142 9.215 1.00 83.44 179 ARG A C 1
ATOM 1517 O O . ARG A 1 179 ? -18.529 -8.580 8.791 1.00 83.44 179 ARG A O 1
ATOM 1524 N N . GLY A 1 180 ? -20.553 -8.929 9.700 1.00 81.69 180 GLY A N 1
ATOM 1525 C CA . GLY A 1 180 ? -20.426 -10.388 9.806 1.00 81.69 180 GLY A CA 1
ATOM 1526 C C . GLY A 1 180 ? -20.406 -11.129 8.462 1.00 81.69 180 GLY A C 1
ATOM 1527 O O . GLY A 1 180 ? -19.943 -12.260 8.400 1.00 81.69 180 GLY A O 1
ATOM 1528 N N . THR A 1 181 ? -20.877 -10.492 7.386 1.00 81.44 181 THR A N 1
ATOM 1529 C CA . THR A 1 181 ? -20.938 -11.059 6.023 1.00 81.44 181 THR A CA 1
ATOM 1530 C C . THR A 1 181 ? -19.872 -10.495 5.084 1.00 81.44 181 THR A C 1
ATOM 1532 O O . THR A 1 181 ? -19.742 -10.944 3.948 1.00 81.44 181 THR A O 1
ATOM 1535 N N . LEU A 1 182 ? -19.113 -9.486 5.524 1.00 80.31 182 LEU A N 1
ATOM 1536 C CA . LEU A 1 182 ? -18.082 -8.866 4.700 1.00 80.31 182 LEU A CA 1
ATOM 1537 C C . LEU A 1 182 ? -16.828 -9.745 4.663 1.00 80.31 182 LEU A C 1
ATOM 1539 O O . LEU A 1 182 ? -16.139 -9.910 5.663 1.00 80.31 182 LEU A O 1
ATOM 1543 N N . GLU A 1 183 ? -16.488 -10.245 3.476 1.00 73.50 183 GLU A N 1
ATOM 1544 C CA . GLU A 1 183 ? -15.273 -11.043 3.263 1.00 73.50 183 GLU A CA 1
ATOM 1545 C C . GLU A 1 183 ? -14.004 -10.180 3.130 1.00 73.50 183 GLU A C 1
ATOM 1547 O O . GLU A 1 183 ? -12.892 -10.651 3.367 1.00 73.50 183 GLU A O 1
ATOM 1552 N N . ASN A 1 184 ? -14.144 -8.904 2.739 1.00 73.75 184 ASN A N 1
ATOM 1553 C CA . ASN A 1 184 ? -13.014 -8.035 2.404 1.00 73.75 184 ASN A CA 1
ATOM 1554 C C . ASN A 1 184 ? -13.079 -6.664 3.095 1.00 73.75 184 ASN A C 1
ATOM 1556 O O . ASN A 1 184 ? -13.804 -5.763 2.675 1.00 73.75 184 ASN A O 1
ATOM 1560 N N . PHE A 1 185 ? -12.215 -6.474 4.094 1.00 76.75 185 PHE A N 1
ATOM 1561 C CA . PHE A 1 185 ? -12.059 -5.216 4.836 1.00 76.75 185 PHE A CA 1
ATOM 1562 C C . PHE A 1 185 ? -11.004 -4.268 4.236 1.00 76.75 185 PHE A C 1
ATOM 1564 O O . PHE A 1 185 ? -10.578 -3.302 4.874 1.00 76.75 185 PHE A O 1
ATOM 1571 N N . ASN A 1 186 ? -10.541 -4.514 3.005 1.00 81.50 186 ASN A N 1
ATOM 1572 C CA . ASN A 1 186 ? -9.606 -3.615 2.339 1.00 81.50 186 ASN A CA 1
ATOM 1573 C C . ASN A 1 186 ? -10.239 -2.226 2.163 1.00 81.50 186 ASN A C 1
ATOM 1575 O O . ASN A 1 186 ? -11.285 -2.075 1.532 1.00 81.50 186 ASN A O 1
ATOM 1579 N N . LYS A 1 187 ? -9.551 -1.186 2.647 1.00 78.38 187 LYS A N 1
ATOM 1580 C CA . LYS A 1 187 ? -10.011 0.211 2.592 1.00 78.38 187 LYS A CA 1
ATOM 1581 C C . LYS A 1 187 ? -10.466 0.653 1.196 1.00 78.38 187 LYS A C 1
ATOM 1583 O O . LYS A 1 187 ? -11.428 1.407 1.081 1.00 78.38 187 LYS A O 1
ATOM 1588 N N . LYS A 1 188 ? -9.793 0.198 0.131 1.00 75.19 188 LYS A N 1
ATOM 1589 C CA . LYS A 1 188 ? -10.163 0.525 -1.253 1.00 75.19 188 LYS A CA 1
ATOM 1590 C C . LYS A 1 188 ? -11.450 -0.185 -1.678 1.00 75.19 188 LYS A C 1
ATOM 1592 O O . LYS A 1 188 ? -12.251 0.434 -2.367 1.00 75.19 188 LYS A O 1
ATOM 1597 N N . ALA A 1 189 ? -11.651 -1.433 -1.256 1.00 79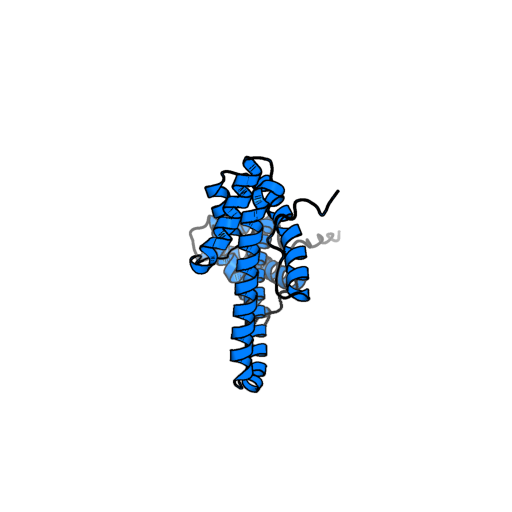.94 189 ALA A N 1
ATOM 1598 C CA . ALA A 1 189 ? -12.867 -2.193 -1.538 1.00 79.94 189 ALA A CA 1
ATOM 1599 C C . ALA A 1 189 ? -14.082 -1.567 -0.836 1.00 79.94 189 ALA A C 1
ATOM 1601 O O . ALA A 1 189 ? -15.062 -1.240 -1.496 1.00 79.94 189 ALA A O 1
ATOM 1602 N N . LEU A 1 190 ? -13.969 -1.273 0.464 1.00 86.94 190 LEU A N 1
ATOM 1603 C CA . LEU A 1 190 ? -15.023 -0.591 1.229 1.00 86.94 190 LEU A CA 1
ATOM 1604 C C . LEU A 1 190 ? -15.362 0.789 0.644 1.00 86.94 190 LEU A C 1
ATOM 1606 O O . LEU A 1 190 ? -16.529 1.148 0.513 1.00 86.94 190 LEU A O 1
ATOM 1610 N N . TYR A 1 191 ? -14.349 1.551 0.222 1.00 89.25 191 TYR A N 1
ATOM 1611 C CA . TYR A 1 191 ? -14.555 2.825 -0.470 1.00 89.25 191 TYR A CA 1
ATOM 1612 C C . TYR A 1 191 ? -15.320 2.665 -1.795 1.00 89.25 191 TYR A C 1
ATOM 1614 O O . TYR A 1 191 ? -16.202 3.475 -2.079 1.00 89.25 191 TYR A O 1
ATOM 1622 N N . ILE A 1 192 ? -14.989 1.652 -2.605 1.00 87.56 192 ILE A N 1
ATOM 1623 C CA . ILE A 1 192 ? -15.693 1.378 -3.866 1.00 87.56 192 ILE A CA 1
ATOM 1624 C C . ILE A 1 192 ? -17.162 1.048 -3.582 1.00 87.56 192 ILE A C 1
ATOM 1626 O O . ILE A 1 192 ? -18.025 1.661 -4.202 1.00 87.56 192 ILE A O 1
ATOM 1630 N N . LEU A 1 193 ? -17.449 0.208 -2.582 1.00 89.12 193 LEU A N 1
ATOM 1631 C CA . LEU A 1 193 ? -18.821 -0.127 -2.182 1.00 89.12 193 LEU A CA 1
ATOM 1632 C C . LEU A 1 193 ? -19.631 1.120 -1.793 1.00 89.12 193 LEU A C 1
ATOM 1634 O O . LEU A 1 193 ? -20.720 1.349 -2.317 1.00 89.12 193 LEU A O 1
ATOM 1638 N N . VAL A 1 194 ? -19.084 1.984 -0.928 1.00 91.75 194 VAL A N 1
ATOM 1639 C CA . VAL A 1 194 ? -19.722 3.264 -0.552 1.00 91.75 194 VAL A CA 1
ATOM 1640 C C . VAL A 1 194 ? -19.958 4.149 -1.776 1.00 91.75 194 VAL A C 1
ATOM 1642 O O . VAL A 1 194 ? -21.009 4.784 -1.919 1.00 91.75 194 VAL A O 1
ATOM 1645 N N . ARG A 1 195 ? -18.987 4.201 -2.690 1.00 92.62 195 ARG A N 1
ATOM 1646 C CA . ARG A 1 195 ? -19.089 4.996 -3.912 1.00 92.62 195 ARG A CA 1
ATOM 1647 C C . ARG A 1 195 ? -20.172 4.473 -4.852 1.00 92.62 195 ARG A C 1
ATOM 1649 O O . ARG A 1 195 ? -20.908 5.290 -5.394 1.00 92.62 195 ARG A O 1
ATOM 1656 N N . GLU A 1 196 ? -20.289 3.163 -5.022 1.00 92.69 196 GLU A N 1
ATOM 1657 C CA . GLU A 1 196 ? -21.302 2.522 -5.867 1.00 92.69 196 GLU A CA 1
ATOM 1658 C C . GLU A 1 196 ? -22.710 2.698 -5.291 1.00 92.69 196 GLU A C 1
ATOM 1660 O O . GLU A 1 196 ? -23.613 3.124 -6.008 1.00 92.69 196 GLU A O 1
ATOM 1665 N N . MET A 1 197 ? -22.886 2.500 -3.979 1.00 90.94 197 MET A N 1
ATOM 1666 C CA . MET A 1 197 ? -24.174 2.708 -3.303 1.00 90.94 197 MET A CA 1
ATOM 1667 C C . MET A 1 197 ? -24.659 4.164 -3.392 1.00 90.94 197 MET A C 1
ATOM 1669 O O . MET A 1 197 ? -25.859 4.444 -3.498 1.00 90.94 197 MET A O 1
ATOM 1673 N N . THR A 1 198 ? -23.738 5.131 -3.335 1.00 94.75 198 THR A N 1
ATOM 1674 C CA . THR A 1 198 ? -24.112 6.548 -3.224 1.00 94.75 198 THR A CA 1
ATOM 1675 C C . THR A 1 198 ? -24.026 7.344 -4.516 1.00 94.75 198 THR A C 1
ATOM 1677 O O . THR A 1 198 ? -24.811 8.283 -4.677 1.00 94.75 198 THR A O 1
ATOM 1680 N N . GLY A 1 199 ? -23.108 6.997 -5.419 1.00 93.38 199 GLY A N 1
ATOM 1681 C CA . GLY A 1 199 ? -22.705 7.820 -6.561 1.00 93.38 199 GLY A CA 1
ATOM 1682 C C . GLY A 1 199 ? -21.869 9.049 -6.174 1.00 93.38 199 GLY A C 1
ATOM 1683 O O . GLY A 1 199 ? -21.666 9.940 -6.997 1.00 93.38 199 GLY A O 1
ATOM 1684 N N . SER A 1 20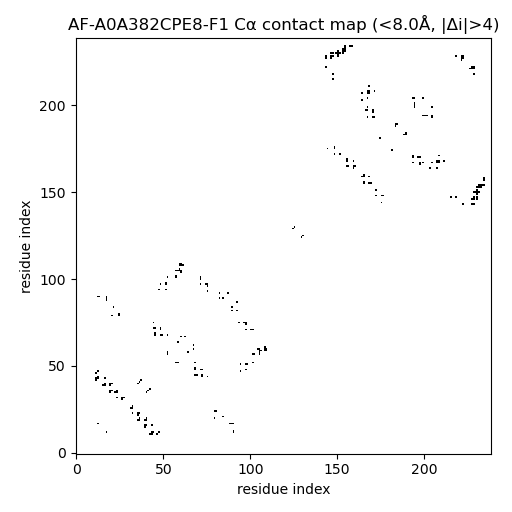0 ? -21.404 9.148 -4.922 1.00 93.25 200 SER A N 1
ATOM 1685 C CA . SER A 1 200 ? -20.668 10.320 -4.431 1.00 93.25 200 SER A CA 1
ATOM 1686 C C . SER A 1 200 ? -19.209 10.348 -4.893 1.00 93.25 200 SER A C 1
ATOM 1688 O O . SER A 1 200 ? -18.567 9.318 -5.090 1.00 93.25 200 SER A O 1
ATOM 1690 N N . ASN A 1 201 ? -18.646 11.551 -5.034 1.00 92.94 201 ASN A N 1
ATOM 1691 C CA . ASN A 1 201 ? -17.221 11.714 -5.322 1.00 92.94 201 ASN A CA 1
ATOM 1692 C C . ASN A 1 201 ? -16.352 11.508 -4.063 1.00 92.94 201 ASN A C 1
ATOM 1694 O O . ASN A 1 201 ? -16.836 11.523 -2.931 1.00 92.94 201 ASN A O 1
ATOM 1698 N N . THR A 1 202 ? -15.043 11.339 -4.263 1.00 87.25 202 THR A N 1
ATOM 1699 C CA . THR A 1 202 ? -14.088 11.035 -3.184 1.00 87.25 202 THR A CA 1
ATOM 1700 C C . THR A 1 202 ? -14.046 12.100 -2.094 1.00 87.25 202 THR A C 1
ATOM 1702 O O . THR A 1 202 ? -13.985 11.750 -0.917 1.00 87.25 202 THR A O 1
ATOM 1705 N N . GLN A 1 203 ? -14.091 13.385 -2.459 1.00 90.56 203 GLN A N 1
ATOM 1706 C CA . GLN A 1 203 ? -14.036 14.484 -1.490 1.00 90.56 203 GLN A CA 1
ATOM 1707 C C . GLN A 1 203 ? -15.274 14.479 -0.594 1.00 90.56 203 GLN A C 1
ATOM 1709 O O . GLN A 1 203 ? -15.164 14.606 0.622 1.00 90.56 203 GLN A O 1
ATOM 1714 N N . HIS A 1 204 ? -16.444 14.260 -1.194 1.00 92.00 204 HIS A N 1
ATOM 1715 C CA . HIS A 1 204 ? -17.704 14.195 -0.479 1.00 92.00 204 HIS A CA 1
ATOM 1716 C C . HIS A 1 204 ? -17.739 13.024 0.508 1.00 92.00 204 HIS A C 1
ATOM 1718 O O . HIS A 1 204 ? -18.038 13.234 1.682 1.00 92.00 204 HIS A O 1
ATOM 1724 N N . ILE A 1 205 ? -17.355 11.823 0.057 1.00 90.19 205 ILE A N 1
ATOM 1725 C CA . ILE A 1 205 ? -17.282 10.629 0.913 1.00 90.19 205 ILE A CA 1
ATOM 1726 C C . ILE A 1 205 ? -16.304 10.858 2.067 1.00 90.19 205 ILE A C 1
ATOM 1728 O O . ILE A 1 205 ? -16.649 10.632 3.221 1.00 90.19 205 ILE A O 1
ATOM 1732 N N . THR A 1 206 ? -15.105 11.362 1.763 1.00 90.94 206 THR A N 1
ATOM 1733 C CA . THR A 1 206 ? -14.071 11.632 2.773 1.00 90.94 206 THR A CA 1
ATOM 1734 C C . THR A 1 206 ? -14.570 12.589 3.851 1.00 90.94 206 THR A C 1
ATOM 1736 O O . THR A 1 206 ? -14.366 12.327 5.031 1.00 90.94 206 THR A O 1
ATOM 1739 N N . ARG A 1 207 ? -15.253 13.673 3.464 1.00 93.50 207 ARG A N 1
ATOM 1740 C CA . ARG A 1 207 ? -15.782 14.657 4.416 1.00 93.50 207 ARG A CA 1
ATOM 1741 C C . ARG A 1 207 ? -16.793 14.032 5.381 1.00 93.50 207 ARG A C 1
ATOM 1743 O O . ARG A 1 207 ? -16.660 14.223 6.582 1.00 93.50 207 ARG A O 1
ATOM 1750 N N . VAL A 1 208 ? -17.771 13.285 4.864 1.00 94.19 208 VAL A N 1
ATOM 1751 C CA . VAL A 1 208 ? -18.813 12.648 5.691 1.00 94.19 208 VAL A CA 1
ATOM 1752 C C . VAL A 1 208 ? -18.206 11.592 6.618 1.00 94.19 208 VAL A C 1
ATOM 1754 O O . VAL A 1 208 ? -18.486 11.592 7.812 1.00 94.19 208 VAL A O 1
ATOM 1757 N N . VAL A 1 209 ? -17.316 10.739 6.100 1.00 92.94 209 VAL A N 1
ATOM 1758 C CA . VAL A 1 209 ? -16.647 9.698 6.899 1.00 92.94 209 VAL A CA 1
ATOM 1759 C C . VAL A 1 209 ? -15.780 10.303 8.004 1.00 92.94 209 VAL A C 1
ATOM 1761 O O . VAL A 1 209 ? -15.752 9.765 9.104 1.00 92.94 209 VAL A O 1
ATOM 1764 N N . ASN A 1 210 ? -15.092 11.420 7.750 1.00 88.44 210 ASN A N 1
ATOM 1765 C CA . ASN A 1 210 ? -14.306 12.095 8.785 1.00 88.44 210 ASN A CA 1
ATOM 1766 C C . ASN A 1 210 ? -15.189 12.645 9.911 1.00 88.44 210 ASN A C 1
ATOM 1768 O O . ASN A 1 210 ? -14.835 12.472 11.069 1.00 88.44 210 ASN A O 1
ATOM 1772 N N . GLN A 1 211 ? -16.355 13.209 9.588 1.00 91.25 211 GLN A N 1
ATOM 1773 C CA . GLN A 1 211 ? -17.308 13.667 10.603 1.00 91.25 211 GLN A CA 1
ATOM 1774 C C . GLN A 1 211 ? -17.829 12.499 11.459 1.00 91.25 211 GLN A C 1
ATOM 1776 O O . GLN A 1 211 ? -17.913 12.611 12.678 1.00 91.25 211 GLN A O 1
ATOM 1781 N N . MET A 1 212 ? -18.114 11.342 10.847 1.00 91.25 212 MET A N 1
ATOM 1782 C CA . MET A 1 212 ? -18.466 10.132 11.606 1.00 91.25 212 MET A CA 1
ATOM 1783 C C . MET A 1 212 ? -17.299 9.636 12.473 1.00 91.25 212 MET A C 1
ATOM 1785 O O . MET A 1 212 ? -17.497 9.170 13.591 1.00 91.25 212 MET A O 1
ATOM 1789 N N . LYS A 1 213 ? -16.067 9.749 11.968 1.00 89.00 213 LYS A N 1
ATOM 1790 C CA . LYS A 1 213 ? -14.850 9.342 12.676 1.00 89.00 213 LYS A CA 1
ATOM 1791 C C . LYS A 1 213 ? -14.562 10.213 13.903 1.00 89.00 213 LYS A C 1
ATOM 1793 O O . LYS A 1 213 ? -14.046 9.701 14.887 1.00 89.00 213 LYS A O 1
ATOM 1798 N N . GLU A 1 214 ? -14.868 11.505 13.851 1.00 87.56 214 GLU A N 1
ATOM 1799 C CA . GLU A 1 214 ? -14.750 12.394 15.013 1.00 87.56 214 GLU A CA 1
ATOM 1800 C C . GLU A 1 214 ? -15.645 11.913 16.158 1.00 87.56 214 GLU A C 1
ATOM 1802 O O . GLU A 1 214 ? -15.161 11.764 17.275 1.00 87.56 214 GLU A O 1
ATOM 1807 N N . GLN A 1 215 ? -16.902 11.562 15.863 1.00 87.94 215 GLN A N 1
ATOM 1808 C CA . GLN A 1 215 ? -17.812 11.008 16.872 1.00 87.94 215 GLN A CA 1
ATOM 1809 C C . GLN A 1 215 ? -17.345 9.642 17.374 1.00 87.94 215 GLN A C 1
ATOM 1811 O O . GLN A 1 215 ? -17.367 9.397 18.569 1.00 87.94 215 GLN A O 1
ATOM 1816 N N . TYR A 1 216 ? -16.833 8.780 16.489 1.00 87.12 216 TYR A N 1
ATOM 1817 C CA . TYR A 1 216 ? -16.275 7.486 16.889 1.00 87.12 216 TYR A CA 1
ATOM 1818 C C . TYR A 1 216 ? -15.239 7.608 18.016 1.00 87.12 216 TYR A C 1
ATOM 1820 O O . TYR A 1 216 ? -15.259 6.798 18.932 1.00 87.12 216 TYR A O 1
ATOM 1828 N N . PHE A 1 217 ? -14.342 8.601 17.974 1.00 84.44 217 PHE A N 1
ATOM 1829 C CA . PHE A 1 217 ? -13.342 8.757 19.034 1.00 84.44 217 PHE A CA 1
ATOM 1830 C C . PHE A 1 217 ? -13.967 9.115 20.384 1.00 84.44 217 PHE A C 1
ATOM 1832 O O . PHE A 1 217 ? -13.551 8.552 21.389 1.00 84.44 217 PHE A O 1
ATOM 1839 N N . LEU A 1 218 ? -14.989 9.975 20.390 1.00 86.81 218 LEU A N 1
ATOM 1840 C CA . LEU A 1 218 ? -15.717 10.338 21.609 1.00 86.81 218 LEU A CA 1
ATOM 1841 C C . LEU A 1 218 ? -16.420 9.119 22.219 1.00 86.81 218 LEU A C 1
ATOM 1843 O O . LEU A 1 218 ? -16.248 8.845 23.401 1.00 86.81 218 LEU A O 1
ATOM 1847 N N . LEU A 1 219 ? -17.123 8.338 21.394 1.00 87.88 219 LEU A N 1
ATOM 1848 C CA . LEU A 1 219 ? -17.849 7.144 21.846 1.00 87.88 219 LEU A CA 1
ATOM 1849 C C . LEU A 1 219 ? -16.898 6.042 22.334 1.00 87.88 219 LEU A C 1
ATOM 1851 O O . LEU A 1 219 ? -17.235 5.281 23.232 1.00 87.88 219 LEU A O 1
ATOM 1855 N N . VAL A 1 220 ? -15.699 5.937 21.749 1.00 84.69 220 VAL A N 1
ATOM 1856 C CA . VAL A 1 220 ? -14.666 5.012 22.239 1.00 84.69 220 VAL A CA 1
ATOM 1857 C C . VAL A 1 220 ? -14.207 5.398 23.640 1.00 84.69 220 VAL A C 1
ATOM 1859 O O . VAL A 1 220 ? -13.987 4.512 24.462 1.00 84.69 220 VAL A O 1
ATOM 1862 N N . ASP A 1 221 ? -14.004 6.686 23.901 1.00 84.81 221 ASP A N 1
ATOM 1863 C CA . ASP A 1 221 ? -13.548 7.139 25.213 1.00 84.81 221 ASP A CA 1
ATOM 1864 C C . ASP A 1 221 ? -14.662 6.980 26.261 1.00 84.81 221 ASP A C 1
ATOM 1866 O O . ASP A 1 221 ? -14.406 6.420 27.323 1.00 84.81 221 ASP A O 1
ATOM 1870 N N . GLU A 1 222 ? -15.912 7.293 25.908 1.00 85.56 222 GLU A N 1
ATOM 1871 C CA . GLU A 1 222 ? -17.097 7.020 26.737 1.00 85.56 222 GLU A CA 1
ATOM 1872 C C . GLU A 1 222 ? -17.238 5.526 27.079 1.00 85.56 222 GLU A C 1
ATOM 1874 O O . GLU A 1 222 ? -17.351 5.149 28.247 1.00 85.56 222 GLU A O 1
ATOM 1879 N N . TYR A 1 223 ? -17.128 4.649 26.078 1.00 85.88 223 TYR A N 1
ATOM 1880 C CA . TYR A 1 223 ? -17.224 3.204 26.277 1.00 85.88 223 TYR A CA 1
ATOM 1881 C C . TYR A 1 223 ? -16.079 2.639 27.132 1.00 85.88 223 TYR A C 1
ATOM 1883 O O . TYR A 1 223 ? -16.270 1.678 27.877 1.00 85.88 223 TYR A O 1
ATOM 1891 N N . LYS A 1 224 ? -14.874 3.219 27.064 1.00 83.00 224 LYS A N 1
ATOM 1892 C CA . LYS A 1 224 ? -13.756 2.817 27.935 1.00 83.00 224 LYS A CA 1
ATOM 1893 C C . LYS A 1 224 ? -13.982 3.203 29.392 1.00 83.00 224 LYS A C 1
ATOM 1895 O O . LYS A 1 224 ? -13.512 2.486 30.270 1.00 83.00 224 LYS A O 1
ATOM 1900 N N . GLU A 1 225 ? -14.642 4.329 29.642 1.00 83.19 225 GLU A N 1
ATOM 1901 C CA . GLU A 1 225 ? -14.906 4.826 30.993 1.00 83.19 225 GLU A CA 1
ATOM 1902 C C . GLU A 1 225 ? -16.108 4.125 31.637 1.00 83.19 225 GLU A C 1
ATOM 1904 O O . GLU A 1 225 ? -16.036 3.738 32.804 1.00 83.19 225 GLU A O 1
ATOM 1909 N N . GLY A 1 226 ? -17.198 3.943 30.884 1.00 77.44 226 GLY A N 1
ATOM 1910 C CA . GLY A 1 226 ? -18.480 3.456 31.404 1.00 77.44 226 GLY A CA 1
ATOM 1911 C C . GLY A 1 226 ? -18.885 2.045 30.972 1.00 77.44 226 GLY A C 1
ATOM 1912 O O . GLY A 1 226 ? -19.890 1.533 31.462 1.00 77.44 226 GLY A O 1
ATOM 1913 N N . GLY A 1 227 ? -18.161 1.415 30.040 1.00 81.94 227 GLY A N 1
ATOM 1914 C CA . GLY A 1 227 ? -18.524 0.111 29.463 1.00 81.94 227 GLY A CA 1
ATOM 1915 C C . GLY A 1 227 ? -19.786 0.129 28.592 1.00 81.94 227 GLY A C 1
ATOM 1916 O O . GLY A 1 227 ? -20.215 -0.921 28.125 1.00 81.94 227 GLY A O 1
ATOM 1917 N N . THR A 1 228 ? -20.391 1.301 28.387 1.00 85.62 228 THR A N 1
ATOM 1918 C CA . THR A 1 228 ? -21.564 1.535 27.539 1.00 85.62 228 THR A CA 1
ATOM 1919 C C . THR A 1 228 ? -21.480 2.931 26.917 1.00 85.62 228 THR A C 1
ATOM 1921 O O . THR A 1 228 ? -20.743 3.782 27.412 1.00 85.62 228 THR A O 1
ATOM 1924 N N . ILE A 1 229 ? -22.194 3.146 25.817 1.00 87.88 229 ILE A N 1
ATOM 1925 C CA . ILE A 1 229 ? -22.335 4.424 25.115 1.00 87.88 229 ILE A CA 1
ATOM 1926 C C . ILE A 1 229 ? -23.767 4.927 25.309 1.00 87.88 229 ILE A C 1
ATOM 1928 O O . ILE A 1 229 ? -24.713 4.144 25.188 1.00 87.88 229 ILE A O 1
ATOM 1932 N N . ASP A 1 230 ? -23.957 6.228 25.517 1.00 85.62 230 ASP A N 1
ATOM 1933 C CA . ASP A 1 230 ? -25.268 6.859 25.409 1.00 85.62 230 ASP A CA 1
ATOM 1934 C C . ASP A 1 230 ? -25.731 6.883 23.943 1.00 85.62 230 ASP A C 1
ATOM 1936 O O . ASP A 1 230 ? -25.390 7.759 23.143 1.00 85.62 230 ASP A O 1
ATOM 1940 N N . THR A 1 231 ? -26.532 5.885 23.572 1.00 84.44 231 THR A N 1
ATOM 1941 C CA . THR A 1 231 ? -27.120 5.764 22.232 1.00 84.44 231 THR A CA 1
ATOM 1942 C C . THR A 1 231 ? -28.317 6.691 22.025 1.00 84.44 231 THR A C 1
ATOM 1944 O O . THR A 1 231 ? -28.846 6.772 20.908 1.00 84.44 231 THR A O 1
ATOM 1947 N N . SER A 1 232 ? -28.763 7.392 23.071 1.00 79.25 232 SER A N 1
ATOM 1948 C CA . SER A 1 232 ? -29.908 8.284 23.010 1.00 79.25 232 SER A CA 1
ATOM 1949 C C . SER A 1 232 ? -29.562 9.606 22.316 1.00 79.25 232 SER A C 1
ATOM 1951 O O . SER A 1 232 ? -28.446 9.856 21.862 1.00 79.25 232 SER A O 1
ATOM 1953 N N . ASN A 1 233 ? -30.593 10.412 22.096 1.00 59.44 233 ASN A N 1
ATOM 1954 C CA . ASN A 1 233 ? -30.622 11.525 21.158 1.00 59.44 233 ASN A CA 1
ATOM 1955 C C . ASN A 1 233 ? -29.712 12.692 21.611 1.00 59.44 233 ASN A C 1
ATOM 1957 O O . ASN A 1 233 ? -30.203 13.705 22.113 1.00 59.44 233 ASN A O 1
ATOM 1961 N N . THR A 1 234 ? -28.395 12.591 21.417 1.00 55.62 234 THR A N 1
ATOM 1962 C CA . THR A 1 234 ? -27.397 13.621 21.757 1.00 55.62 234 THR A CA 1
ATOM 1963 C C . THR A 1 234 ? -27.378 14.731 20.703 1.00 55.62 234 THR A C 1
ATOM 1965 O O . THR A 1 234 ? -26.373 15.071 20.085 1.00 55.62 234 THR A O 1
ATOM 1968 N N . GLY A 1 235 ? -28.533 15.362 20.493 1.00 47.91 235 GLY A N 1
ATOM 1969 C CA . GLY A 1 235 ? -28.685 16.534 19.630 1.00 47.91 235 GLY A CA 1
ATOM 1970 C C . GLY A 1 235 ? -28.002 17.809 20.149 1.00 47.91 235 GLY A C 1
ATOM 1971 O O . GLY A 1 235 ? -28.157 18.852 19.518 1.00 47.91 235 GLY A O 1
ATOM 1972 N N . SER A 1 236 ? -27.268 17.753 21.267 1.00 43.88 236 SER A N 1
ATOM 1973 C CA . SER A 1 236 ? -26.826 18.945 21.999 1.00 43.88 236 SER A CA 1
ATOM 1974 C C . SER A 1 236 ? -25.546 18.712 22.817 1.00 43.88 236 SER A C 1
ATOM 1976 O O . SER A 1 236 ? -25.622 18.624 24.037 1.00 43.88 236 SER A O 1
ATOM 1978 N N . ILE A 1 237 ? -24.362 18.649 22.196 1.00 43.75 237 ILE A N 1
ATOM 1979 C CA . ILE A 1 237 ? -23.097 18.868 22.948 1.00 43.75 237 ILE A CA 1
ATOM 1980 C C . ILE A 1 237 ? -22.167 19.898 22.278 1.00 43.75 237 ILE A C 1
ATOM 1982 O O . ILE A 1 237 ? -21.124 20.240 22.818 1.00 43.75 237 ILE A O 1
ATOM 1986 N N . PHE A 1 238 ? -22.566 20.508 21.158 1.00 38.53 238 PHE A N 1
ATOM 1987 C CA . PHE A 1 238 ? -21.848 21.667 20.614 1.00 38.53 238 PHE A CA 1
ATOM 1988 C C . PHE A 1 238 ? -22.839 22.752 20.182 1.00 38.53 238 PHE A C 1
ATOM 1990 O O . PHE A 1 238 ? -23.303 22.771 19.041 1.00 38.53 238 PHE A O 1
ATOM 1997 N N . ALA A 1 239 ? -23.179 23.618 21.139 1.00 32.62 239 ALA A N 1
ATOM 1998 C CA . ALA A 1 239 ? -23.468 25.026 20.877 1.00 32.62 239 ALA A CA 1
ATOM 1999 C C . ALA A 1 239 ? -22.153 25.810 20.975 1.00 32.62 239 ALA A C 1
ATOM 2001 O O . ALA A 1 239 ? -21.320 25.427 21.829 1.00 32.62 239 ALA A O 1
#

Secondary structure (DSSP, 8-state):
----PPPPP--SSSHHHHHHHHHHHT---HHHHHHHHHHHTHHHHHHHHHHHHHHHT----SS-HHHHHHHHHHHHHHTGGG--GGGS-HHHHHHHHHHHHHHHHHHHHHHHHHHHHHHHHHHHHTTTHHHHHHHHHHHHHHHHHHHHHHHHHHHHHHH--SHHHHHHHHHHHHHHHTGGG-S---HHHHHHHHHHHH---HHHHHHHHHHHHHHHHHHHHHHHHHSS---S----S--

Radius of gyration: 27.06 Å; Cα contacts (8 Å, |Δi|>4): 154; chains: 1; bounding box: 79×46×62 Å

Organism: NCBI:txid408172